Protein AF-A0A4R9BRG7-F1 (afdb_monomer_lite)

Sequence (336 aa):
MMKTFRHLTGDNAHQQKAAVGVLAPRSHLRRPAGALVVSAVLLLSGCAGAAPAAEAPSSAAPSPATPVPTAVGACPESDGQGPWGDVIAKEQVTDGAGSYCRTTLDTASAGARFDPAVVDLDSLATYGFTIEEAEAAQRAALVYVTEAGLDSALLDDSATADATWFESASPWFTPAAHTALAPQVASFGLRDAGVIVSQSLPSPLTRDGGPRAINTVVGVDKIFGTLSVDQQTPLLLVRTTVTVDYAATDAAIVEAAIRDERGTTSLSEDSLRASTPTLFDGSDDEGLVLAGGFNVGFASGDLTAIEYISAAWTLATGDGALQIDAIEPELDPSLR

Radius of gyration: 24.88 Å; chains: 1; bounding box: 69×64×78 Å

Organism: NCBI:txid1259202

Foldseek 3Di:
DDDDDDDPPDDDDDDDDDDPDDDDDDDDDDDDDDDDDDDDDDDDDDDDDDDDDDDDPPPPPPDPPQWDKDWDAFQDDDPLLDAQAQWHFDTWIAGPQAIETQIFGNCVHPANDDDCVQEPVVQCVVLVHDVVLLNLLSNLFRRCCRRVAVQNPLLQPLPDQQLNSLVVCVVQADPQLSVVLNVVCVPPNCQVSQNYDRNLAQHPFDHPSYGQFSHKHKHWNHWGWDDALVRPFIKIKTKMWIKTWGQDFLVSNVVSLCPCPDVPDRDDPVNCCVQPVVSVPPDSPFTKIKTWIKIFIDGPPDSNHTNGIHTWIWMATNVRSDTSDTDHDDPDSNVD

Structure (mmCIF, N/CA/C/O backbone):
data_AF-A0A4R9BRG7-F1
#
_entry.id   AF-A0A4R9BRG7-F1
#
loop_
_atom_site.group_PDB
_atom_site.id
_atom_site.type_symbol
_atom_site.label_atom_id
_atom_site.label_alt_id
_atom_site.label_comp_id
_atom_site.label_asym_id
_atom_site.label_entity_id
_atom_site.label_seq_id
_atom_site.pdbx_PDB_ins_code
_atom_site.Cartn_x
_atom_site.Cartn_y
_atom_site.Cartn_z
_atom_site.occupancy
_atom_site.B_iso_or_equiv
_atom_site.auth_seq_id
_atom_site.auth_comp_id
_atom_site.auth_asym_id
_atom_site.auth_atom_id
_atom_site.pdbx_PDB_model_num
ATOM 1 N N . MET A 1 1 ? -1.176 -2.107 -38.023 1.00 33.03 1 MET A N 1
ATOM 2 C CA . MET A 1 1 ? -0.980 -3.529 -37.667 1.00 33.03 1 MET A CA 1
ATOM 3 C C . MET A 1 1 ? -1.372 -3.663 -36.207 1.00 33.03 1 MET A C 1
ATOM 5 O O . MET A 1 1 ? -0.657 -3.145 -35.366 1.00 33.03 1 MET A O 1
ATOM 9 N N . MET A 1 2 ? -2.555 -4.215 -35.931 1.00 23.97 2 MET A N 1
ATOM 10 C CA . MET A 1 2 ? -3.072 -4.421 -34.571 1.00 23.97 2 MET A CA 1
ATOM 11 C C . MET A 1 2 ? -2.315 -5.581 -33.913 1.00 23.97 2 MET A C 1
ATOM 13 O O . MET A 1 2 ? -2.255 -6.662 -34.498 1.00 23.97 2 MET A O 1
ATOM 17 N N . LYS A 1 3 ? -1.754 -5.364 -32.720 1.00 27.88 3 LYS A N 1
ATOM 18 C CA . LYS A 1 3 ? -1.323 -6.435 -31.816 1.00 27.88 3 LYS A CA 1
ATOM 19 C C . LYS A 1 3 ? -2.347 -6.517 -30.684 1.00 27.88 3 LYS A C 1
ATOM 21 O O . LYS A 1 3 ? -2.500 -5.588 -29.906 1.00 27.88 3 LYS A O 1
ATOM 26 N N . THR A 1 4 ? -3.092 -7.611 -30.666 1.00 26.78 4 THR A N 1
ATOM 27 C CA . THR A 1 4 ? -3.963 -8.044 -29.570 1.00 26.78 4 THR A CA 1
ATOM 28 C C . THR A 1 4 ? -3.115 -8.390 -28.349 1.00 26.78 4 THR A C 1
ATOM 30 O O . THR A 1 4 ? -2.300 -9.310 -28.434 1.00 26.78 4 THR A O 1
ATOM 33 N N . PHE A 1 5 ? -3.336 -7.700 -27.230 1.00 30.88 5 PHE A N 1
ATOM 34 C CA . PHE A 1 5 ? -2.877 -8.136 -25.911 1.00 30.88 5 PHE A CA 1
ATOM 35 C C . PHE A 1 5 ? -3.573 -9.456 -25.555 1.00 30.88 5 PHE A C 1
ATOM 37 O O . PHE A 1 5 ? -4.799 -9.573 -25.636 1.00 30.88 5 PHE A O 1
ATOM 44 N N . ARG A 1 6 ? -2.788 -10.485 -25.223 1.00 28.42 6 ARG A N 1
ATOM 45 C CA . ARG A 1 6 ? -3.306 -11.745 -24.682 1.00 28.42 6 ARG A CA 1
ATOM 46 C C . ARG A 1 6 ? -3.512 -11.567 -23.183 1.00 28.42 6 ARG A C 1
ATOM 48 O O . ARG A 1 6 ? -2.540 -11.463 -22.450 1.00 28.42 6 ARG A O 1
ATOM 55 N N . HIS A 1 7 ? -4.765 -11.613 -22.739 1.00 28.88 7 HIS A N 1
ATOM 56 C CA . HIS A 1 7 ? -5.080 -11.947 -21.354 1.00 28.88 7 HIS A CA 1
ATOM 57 C C . HIS A 1 7 ? -4.539 -13.348 -21.045 1.00 28.88 7 HIS A C 1
ATOM 59 O O . HIS A 1 7 ? -4.965 -14.330 -21.658 1.00 28.88 7 HIS A O 1
ATOM 65 N N . LEU A 1 8 ? -3.608 -13.433 -20.099 1.00 32.84 8 LEU A N 1
ATOM 66 C CA . LEU A 1 8 ? -3.226 -14.677 -19.445 1.00 32.84 8 LEU A CA 1
ATOM 67 C C . LEU A 1 8 ? -4.052 -14.805 -18.163 1.00 32.84 8 LEU A C 1
ATOM 69 O O . LEU A 1 8 ? -3.646 -14.378 -17.092 1.00 32.84 8 LEU A O 1
ATOM 73 N N . THR A 1 9 ? -5.241 -15.390 -18.278 1.00 31.05 9 THR A N 1
ATOM 74 C CA . THR A 1 9 ? -5.935 -15.989 -17.135 1.00 31.05 9 THR A CA 1
ATOM 75 C C . THR A 1 9 ? -5.311 -17.358 -16.874 1.00 31.05 9 THR A C 1
ATOM 77 O O . THR A 1 9 ? -5.609 -18.337 -17.557 1.00 31.05 9 THR A O 1
ATOM 80 N N . GLY A 1 10 ? -4.379 -17.412 -15.924 1.00 27.67 10 GLY A N 1
ATOM 81 C CA . GLY A 1 10 ? -3.770 -18.647 -15.443 1.00 27.67 10 GLY A CA 1
ATOM 82 C C . GLY A 1 10 ? -4.453 -19.135 -14.171 1.00 27.67 10 GLY A C 1
ATOM 83 O O . GLY A 1 10 ? -4.100 -18.704 -13.078 1.00 27.67 10 GLY A O 1
ATOM 84 N N . ASP A 1 11 ? -5.409 -20.052 -14.321 1.00 30.75 11 ASP A N 1
ATOM 85 C CA . ASP A 1 11 ? -5.913 -20.900 -13.240 1.00 30.75 11 ASP A CA 1
ATOM 86 C C . ASP A 1 11 ? -4.745 -21.644 -12.569 1.00 30.75 11 ASP A C 1
ATOM 88 O O . ASP A 1 11 ? -4.192 -22.580 -13.141 1.00 30.75 11 ASP A O 1
ATOM 92 N N . ASN A 1 12 ? -4.398 -21.274 -11.336 1.00 30.69 12 ASN A N 1
ATOM 93 C CA . ASN A 1 12 ? -3.579 -22.101 -10.445 1.00 30.69 12 ASN A CA 1
ATOM 94 C C . ASN A 1 12 ? -4.267 -22.247 -9.084 1.00 30.69 12 ASN A C 1
ATOM 96 O O . ASN A 1 12 ? -3.757 -21.880 -8.028 1.00 30.69 12 ASN A O 1
ATOM 100 N N . ALA A 1 13 ? -5.462 -22.836 -9.121 1.00 29.45 13 ALA A N 1
ATOM 101 C CA . ALA A 1 13 ? -6.046 -23.487 -7.962 1.00 29.45 13 ALA A CA 1
ATOM 102 C C . ALA A 1 13 ? -5.423 -24.888 -7.794 1.00 29.45 13 ALA A C 1
ATOM 104 O O . ALA A 1 13 ? -5.465 -25.708 -8.708 1.00 29.45 13 ALA A O 1
ATOM 105 N N . HIS A 1 14 ? -4.937 -25.161 -6.579 1.00 27.64 14 HIS A N 1
ATOM 106 C CA . HIS A 1 14 ? -4.444 -26.442 -6.048 1.00 27.64 14 HIS A CA 1
ATOM 107 C C . HIS A 1 14 ? -2.980 -26.821 -6.329 1.00 27.64 14 HIS A C 1
ATOM 109 O O . HIS A 1 14 ? -2.665 -27.414 -7.350 1.00 27.64 14 HIS A O 1
ATOM 115 N N . GLN A 1 15 ? -2.127 -26.689 -5.307 1.00 29.00 15 GLN A N 1
ATOM 116 C CA . GLN A 1 15 ? -1.565 -27.826 -4.550 1.00 29.00 15 GLN A CA 1
ATOM 117 C C . GLN A 1 15 ? -0.417 -27.356 -3.644 1.00 29.00 15 GLN A C 1
ATOM 119 O O . GLN A 1 15 ? 0.725 -27.361 -4.075 1.00 29.00 15 GLN A O 1
ATOM 124 N N . GLN A 1 16 ? -0.678 -27.095 -2.359 1.00 28.84 16 GLN A N 1
ATOM 125 C CA . GLN A 1 16 ? 0.271 -27.450 -1.293 1.00 28.84 16 GLN A CA 1
ATOM 126 C C . GLN A 1 16 ? -0.509 -27.893 -0.049 1.00 28.84 16 GLN A C 1
ATOM 128 O O . GLN A 1 16 ? -0.947 -27.105 0.782 1.00 28.84 16 GLN A O 1
ATOM 133 N N . LYS A 1 17 ? -0.734 -29.209 0.042 1.00 28.62 17 LYS A N 1
ATOM 134 C CA . LYS A 1 17 ? -1.151 -29.889 1.270 1.00 28.62 17 LYS A CA 1
ATOM 135 C C . LYS A 1 17 ? 0.097 -30.252 2.075 1.00 28.62 17 LYS A C 1
ATOM 137 O O . LYS A 1 17 ? 0.939 -30.989 1.583 1.00 28.62 17 LYS A O 1
ATOM 142 N N . ALA A 1 18 ? 0.102 -29.796 3.325 1.00 28.25 18 ALA A N 1
ATOM 143 C CA . ALA A 1 18 ? 0.579 -30.475 4.529 1.00 28.25 18 ALA A CA 1
ATOM 144 C C . ALA A 1 18 ? 1.953 -31.178 4.501 1.00 28.25 18 ALA A C 1
ATOM 146 O O . ALA A 1 18 ? 2.081 -32.320 4.067 1.00 28.25 18 ALA A O 1
ATOM 147 N N . ALA A 1 19 ? 2.909 -30.580 5.213 1.00 27.89 19 ALA A N 1
ATOM 148 C CA . ALA A 1 19 ? 3.887 -31.325 6.002 1.00 27.89 19 ALA A CA 1
ATOM 149 C C . ALA A 1 19 ? 4.059 -30.642 7.370 1.00 27.89 19 ALA A C 1
ATOM 151 O O . ALA A 1 19 ? 4.909 -29.781 7.566 1.00 27.89 19 ALA A O 1
ATOM 152 N N . VAL A 1 20 ? 3.202 -31.023 8.323 1.00 28.42 20 VAL A N 1
ATOM 153 C CA . VAL A 1 20 ? 3.344 -30.685 9.745 1.00 28.42 20 VAL A CA 1
ATOM 154 C C . VAL A 1 20 ? 4.448 -31.572 10.322 1.00 28.42 20 VAL A C 1
ATOM 156 O O . VAL A 1 20 ? 4.228 -32.743 10.633 1.00 28.42 20 VAL A O 1
ATOM 159 N N . GLY A 1 21 ? 5.656 -31.022 10.422 1.00 28.50 21 GLY A N 1
ATOM 160 C CA . GLY A 1 21 ? 6.772 -31.625 11.142 1.00 28.50 21 GLY A CA 1
ATOM 161 C C . GLY A 1 21 ? 6.675 -31.317 12.632 1.00 28.50 21 GLY A C 1
ATOM 162 O O . GLY A 1 21 ? 7.039 -30.235 13.076 1.00 28.50 21 GLY A O 1
ATOM 163 N N . VAL A 1 22 ? 6.181 -32.282 13.406 1.00 30.11 22 VAL A N 1
ATOM 164 C CA . VAL A 1 22 ? 6.191 -32.268 14.874 1.00 30.11 22 VAL A CA 1
ATOM 165 C C . VAL A 1 22 ? 7.639 -32.332 15.372 1.00 30.11 22 VAL A C 1
ATOM 167 O O . VAL A 1 22 ? 8.312 -33.345 15.184 1.00 30.11 22 VAL A O 1
ATOM 170 N N . LEU A 1 23 ? 8.107 -31.288 16.058 1.00 29.27 23 LEU A N 1
ATOM 171 C CA . LEU A 1 23 ? 9.343 -31.315 16.843 1.00 29.27 23 LEU A CA 1
ATOM 172 C C . LEU A 1 23 ? 9.021 -31.027 18.314 1.00 29.27 23 LEU A C 1
ATOM 174 O O . LEU A 1 23 ? 8.500 -29.979 18.682 1.00 29.27 23 LEU A O 1
ATOM 178 N N . ALA A 1 24 ? 9.287 -32.043 19.133 1.00 31.05 24 ALA A N 1
ATOM 179 C CA . ALA A 1 24 ? 9.029 -32.113 20.565 1.00 31.05 24 ALA A CA 1
ATOM 180 C C . ALA A 1 24 ? 9.940 -31.169 21.389 1.00 31.05 24 ALA A C 1
ATOM 182 O O . ALA A 1 24 ? 11.015 -30.779 20.923 1.00 31.05 24 ALA A O 1
ATOM 183 N N . PRO A 1 25 ? 9.557 -30.833 22.638 1.00 30.94 25 PRO A N 1
ATOM 184 C CA . PRO A 1 25 ? 10.201 -29.790 23.425 1.00 30.94 25 PRO A CA 1
ATOM 185 C C . PRO A 1 25 ? 11.468 -30.311 24.112 1.00 30.94 25 PRO A C 1
ATOM 187 O O . PRO A 1 25 ? 11.491 -31.416 24.659 1.00 30.94 25 PRO A O 1
ATOM 190 N N . ARG A 1 26 ? 12.521 -29.490 24.161 1.00 31.78 26 ARG A N 1
ATOM 191 C CA . ARG A 1 26 ? 13.654 -29.703 25.071 1.00 31.78 26 ARG A CA 1
ATOM 192 C C . ARG A 1 26 ? 13.663 -28.632 26.146 1.00 31.78 26 ARG A C 1
ATOM 194 O O . ARG A 1 26 ? 14.082 -27.502 25.936 1.00 31.78 26 ARG A O 1
ATOM 201 N N . SER A 1 27 ? 13.197 -29.034 27.318 1.00 31.03 27 SER A N 1
ATOM 202 C CA . SER A 1 27 ? 13.287 -28.290 28.562 1.00 31.03 27 SER A CA 1
ATOM 203 C C . SER A 1 27 ? 14.596 -28.584 29.306 1.00 31.03 27 SER A C 1
ATOM 205 O O . SER A 1 27 ? 15.002 -29.739 29.414 1.00 31.03 27 SER A O 1
ATOM 207 N N . HIS A 1 28 ? 15.118 -27.525 29.931 1.00 30.00 28 HIS A N 1
ATOM 208 C CA . HIS A 1 28 ? 16.019 -27.472 31.090 1.00 30.00 28 HIS A CA 1
ATOM 209 C C . HIS A 1 28 ? 17.515 -27.761 30.896 1.00 30.00 28 HIS A C 1
ATOM 211 O O . HIS A 1 28 ? 17.924 -28.903 30.734 1.00 30.00 28 HIS A O 1
ATOM 217 N N . LEU A 1 29 ? 18.343 -26.749 31.193 1.00 33.78 29 LEU A N 1
ATOM 218 C CA . LEU A 1 29 ? 19.207 -26.794 32.381 1.00 33.78 29 LEU A CA 1
ATOM 219 C C . LEU A 1 29 ? 19.704 -25.400 32.802 1.00 33.78 29 LEU A C 1
ATOM 221 O O . LEU A 1 29 ? 19.766 -24.458 32.023 1.00 33.78 29 LEU A O 1
ATOM 225 N N . ARG A 1 30 ? 19.928 -25.293 34.111 1.00 31.75 30 ARG A N 1
ATOM 226 C CA . ARG A 1 30 ? 20.063 -24.098 34.951 1.00 31.75 30 ARG A CA 1
ATOM 227 C C . ARG A 1 30 ? 21.430 -23.390 34.817 1.00 31.75 30 ARG A C 1
ATOM 229 O O . ARG A 1 30 ? 22.437 -24.032 34.550 1.00 31.75 30 ARG A O 1
ATOM 236 N N . ARG A 1 31 ? 21.422 -22.082 35.141 1.00 34.81 31 ARG A N 1
ATOM 237 C CA . ARG A 1 31 ? 22.515 -21.207 35.672 1.00 34.81 31 ARG A CA 1
ATOM 238 C C . ARG A 1 31 ? 23.314 -21.884 36.828 1.00 34.81 31 ARG A C 1
ATOM 240 O O . ARG A 1 31 ? 22.809 -22.911 37.286 1.00 34.81 31 ARG A O 1
ATOM 247 N N . PRO A 1 32 ? 24.400 -21.327 37.449 1.00 51.91 32 PRO A N 1
ATOM 248 C CA . PRO A 1 32 ? 24.993 -19.960 37.400 1.00 51.91 32 PRO A CA 1
ATOM 249 C C . PRO A 1 32 ? 26.553 -19.870 37.482 1.00 51.91 32 PRO A C 1
ATOM 251 O O . PRO A 1 32 ? 27.217 -20.864 37.739 1.00 51.91 32 PRO A O 1
ATOM 254 N N . ALA A 1 33 ? 27.119 -18.657 37.349 1.00 35.72 33 ALA A N 1
ATOM 255 C CA . ALA A 1 33 ? 28.314 -18.096 38.040 1.00 35.72 33 ALA A CA 1
ATOM 256 C C . ALA A 1 33 ? 28.735 -16.812 37.282 1.00 35.72 33 ALA A C 1
ATOM 258 O O . ALA A 1 33 ? 28.697 -16.811 36.062 1.00 35.72 33 ALA A O 1
ATOM 259 N N . GLY A 1 34 ? 29.088 -15.658 37.851 1.00 31.12 34 GLY A N 1
ATOM 260 C CA . GLY A 1 34 ? 29.552 -15.333 39.193 1.00 31.12 34 GLY A CA 1
ATOM 261 C C . GLY A 1 34 ? 30.997 -14.810 39.133 1.00 31.12 34 GLY A C 1
ATOM 262 O O . GLY A 1 34 ? 31.881 -15.582 38.789 1.00 31.12 34 GLY A O 1
ATOM 263 N N . ALA A 1 35 ? 31.187 -13.552 39.564 1.00 34.38 35 ALA A N 1
ATOM 264 C CA . ALA A 1 35 ? 32.434 -12.833 39.908 1.00 34.38 35 ALA A CA 1
ATOM 265 C C . ALA A 1 35 ? 33.197 -12.113 38.759 1.00 34.38 35 ALA A C 1
ATOM 267 O O . ALA A 1 35 ? 33.489 -12.734 37.749 1.00 34.38 35 ALA A O 1
ATOM 268 N N . LEU A 1 36 ? 33.432 -10.784 38.752 1.00 36.09 36 LEU A N 1
ATOM 269 C CA . LEU A 1 36 ? 34.046 -9.789 39.679 1.00 36.09 36 LEU A CA 1
ATOM 270 C C . LEU A 1 36 ? 35.477 -9.414 39.214 1.00 36.09 36 LEU A C 1
ATOM 272 O O . LEU A 1 36 ? 36.236 -10.303 38.851 1.00 36.09 36 LEU A O 1
ATOM 276 N N . VAL A 1 37 ? 35.822 -8.116 39.358 1.00 31.92 37 VAL A N 1
ATOM 277 C CA . VAL A 1 37 ? 37.152 -7.540 39.727 1.00 31.92 37 VAL A CA 1
ATOM 278 C C . VAL A 1 37 ? 37.954 -6.758 38.655 1.00 31.92 37 VAL A C 1
ATOM 280 O O . VAL A 1 37 ? 38.701 -7.316 37.865 1.00 31.92 37 VAL A O 1
ATOM 283 N N . VAL A 1 38 ? 37.866 -5.424 38.808 1.00 35.16 38 VAL A N 1
ATOM 284 C CA . VAL A 1 38 ? 38.951 -4.441 39.080 1.00 35.16 38 VAL A CA 1
ATOM 285 C C . VAL A 1 38 ? 39.449 -3.467 37.999 1.00 35.16 38 VAL A C 1
ATOM 287 O O . VAL A 1 38 ? 39.925 -3.810 36.925 1.00 35.16 38 VAL A O 1
ATOM 290 N N . SER A 1 39 ? 39.376 -2.207 38.437 1.00 38.19 39 SER A N 1
ATOM 291 C CA . SER A 1 39 ? 39.904 -0.928 37.971 1.00 38.19 39 SER A CA 1
ATOM 292 C C . SER A 1 39 ? 41.433 -0.830 37.843 1.00 38.19 39 SER A C 1
ATOM 294 O O . SER A 1 39 ? 42.148 -1.392 38.665 1.00 38.19 39 SER A O 1
ATOM 296 N N . ALA A 1 40 ? 41.916 0.056 36.960 1.00 34.81 40 ALA A N 1
ATOM 297 C CA . ALA A 1 40 ? 43.063 0.960 37.192 1.00 34.81 40 ALA A CA 1
ATOM 298 C C . ALA A 1 40 ? 43.107 2.029 36.069 1.00 34.81 40 ALA A C 1
ATOM 300 O O . ALA A 1 40 ? 43.175 1.676 34.901 1.00 34.81 40 ALA A O 1
ATOM 301 N N . VAL A 1 41 ? 42.778 3.299 36.345 1.00 37.59 41 VAL A N 1
ATOM 302 C CA . VAL A 1 41 ? 43.671 4.426 36.727 1.00 37.59 41 VAL A CA 1
ATOM 303 C C . VAL A 1 41 ? 44.348 5.141 35.536 1.00 37.59 41 VAL A C 1
ATOM 305 O O . VAL A 1 41 ? 45.319 4.667 34.962 1.00 37.59 41 VAL A O 1
ATOM 308 N N . LEU A 1 42 ? 43.782 6.322 35.239 1.00 39.31 42 LEU A N 1
ATOM 309 C CA . LEU A 1 42 ? 44.373 7.634 34.906 1.00 39.31 42 LEU A CA 1
ATOM 310 C C . LEU A 1 42 ? 45.871 7.746 34.572 1.00 39.31 42 LEU A C 1
ATOM 312 O O . LEU A 1 42 ? 46.709 7.476 35.426 1.00 39.31 42 LEU A O 1
ATOM 316 N N . LEU A 1 43 ? 46.161 8.451 33.468 1.00 38.09 43 LEU A N 1
ATOM 317 C CA . LEU A 1 43 ? 47.207 9.482 33.421 1.00 38.09 43 LEU A CA 1
ATOM 318 C C . LEU A 1 43 ? 46.739 10.712 32.617 1.00 38.09 43 LEU A C 1
ATOM 320 O O . LEU A 1 43 ? 46.323 10.612 31.467 1.00 38.09 43 LEU A O 1
ATOM 324 N N . LEU A 1 44 ? 46.811 11.868 33.283 1.00 39.78 44 LEU A N 1
ATOM 325 C CA . LEU A 1 44 ? 46.599 13.226 32.779 1.00 39.78 44 LEU A CA 1
ATOM 326 C C . LEU A 1 44 ? 47.819 13.747 32.001 1.00 39.78 44 LEU A C 1
ATOM 328 O O . LEU A 1 44 ? 48.950 13.517 32.418 1.00 39.78 44 LEU A O 1
ATOM 332 N N . SER A 1 45 ? 47.577 14.545 30.956 1.00 38.50 45 SER A N 1
ATOM 333 C CA . SER A 1 45 ? 48.309 15.771 30.545 1.00 38.50 45 SER A CA 1
ATOM 334 C C . SER A 1 45 ? 47.844 16.146 29.124 1.00 38.50 45 SER A C 1
ATOM 336 O O . SER A 1 45 ? 47.637 15.262 28.309 1.00 38.50 45 SER A O 1
ATOM 338 N N . GLY A 1 46 ? 47.597 17.387 28.715 1.00 30.42 46 GLY A N 1
ATOM 339 C CA . GLY A 1 46 ? 47.716 18.700 29.330 1.00 30.42 46 GLY A CA 1
ATOM 340 C C . GLY A 1 46 ? 47.033 19.745 28.426 1.00 30.42 46 GLY A C 1
ATOM 341 O O . GLY A 1 46 ? 46.685 19.472 27.279 1.00 30.42 46 GLY A O 1
ATOM 342 N N . CYS A 1 47 ? 46.802 20.928 28.989 1.00 35.59 47 CYS A N 1
ATOM 343 C CA . CYS A 1 47 ? 46.070 22.056 28.419 1.00 35.59 47 CYS A CA 1
ATOM 344 C C . CYS A 1 47 ? 46.683 22.660 27.143 1.00 35.59 47 CYS A C 1
ATOM 346 O O . CYS A 1 47 ? 47.881 22.928 27.107 1.00 35.59 47 CYS A O 1
ATOM 348 N N . ALA A 1 48 ? 45.824 23.078 26.210 1.00 36.66 48 ALA A N 1
ATOM 349 C CA . ALA A 1 48 ? 45.957 24.354 25.504 1.00 36.66 48 ALA A CA 1
ATOM 350 C C . ALA A 1 48 ? 44.574 24.782 24.990 1.00 36.66 48 ALA A C 1
ATOM 352 O O . ALA A 1 48 ? 44.012 24.162 24.092 1.00 36.66 48 ALA A O 1
ATOM 353 N N . GLY A 1 49 ? 44.005 25.824 25.600 1.00 38.56 49 GLY A N 1
ATOM 354 C CA . GLY A 1 49 ? 42.793 26.465 25.106 1.00 38.56 49 GLY A CA 1
ATOM 355 C C . GLY A 1 49 ? 43.095 27.227 23.819 1.00 38.56 49 GLY A C 1
ATOM 356 O O . GLY A 1 49 ? 43.878 28.175 23.835 1.00 38.56 49 GLY A O 1
ATOM 357 N N . ALA A 1 50 ? 42.458 26.817 22.727 1.00 33.66 50 ALA A N 1
ATOM 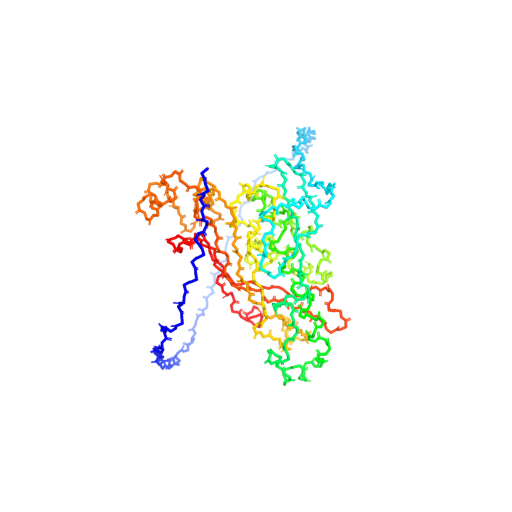358 C CA . ALA A 1 50 ? 42.310 27.610 21.519 1.00 33.66 50 ALA A CA 1
ATOM 359 C C . ALA A 1 50 ? 40.828 27.979 21.391 1.00 33.66 50 ALA A C 1
ATOM 361 O O . ALA A 1 50 ? 39.952 27.121 21.493 1.00 33.66 50 ALA A O 1
ATOM 362 N N . ALA A 1 51 ? 40.563 29.276 21.249 1.00 34.34 51 ALA A N 1
ATOM 363 C CA . ALA A 1 51 ? 39.238 29.831 21.012 1.00 34.34 51 ALA A CA 1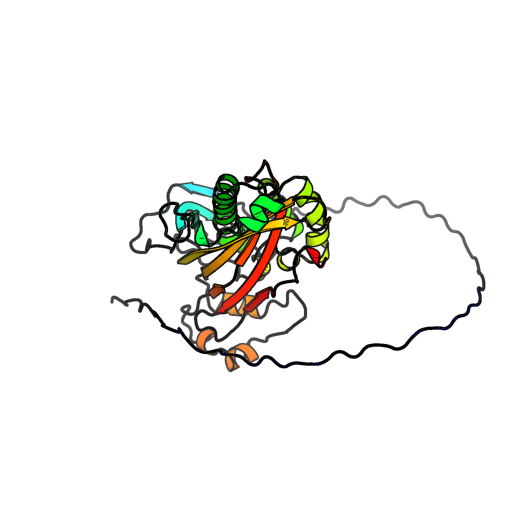
ATOM 364 C C . ALA A 1 51 ? 38.573 29.172 19.787 1.00 34.34 51 ALA A C 1
ATOM 366 O O . ALA A 1 51 ? 39.288 28.828 18.841 1.00 34.34 51 ALA A O 1
ATOM 367 N N . PRO A 1 52 ? 37.236 29.020 19.754 1.00 38.50 52 PRO A N 1
ATOM 368 C CA . PRO A 1 52 ? 36.568 28.559 18.549 1.00 38.50 52 PRO A CA 1
ATOM 369 C C . PRO A 1 52 ? 36.800 29.592 17.443 1.00 38.50 52 PRO A C 1
ATOM 371 O O . PRO A 1 52 ? 36.421 30.759 17.565 1.00 38.50 52 PRO A O 1
ATOM 374 N N . ALA A 1 53 ? 37.476 29.164 16.378 1.00 38.12 53 ALA A N 1
ATOM 375 C CA . ALA A 1 53 ? 37.480 29.887 15.122 1.00 38.12 53 ALA A CA 1
ATOM 376 C C . ALA A 1 53 ? 36.032 29.946 14.629 1.00 38.12 53 ALA A C 1
ATOM 378 O O . ALA A 1 53 ? 35.355 28.921 14.573 1.00 38.12 53 ALA A O 1
ATOM 379 N N . ALA A 1 54 ? 35.558 31.153 14.327 1.00 38.72 54 ALA A N 1
ATOM 380 C CA . ALA A 1 54 ? 34.268 31.367 13.699 1.00 38.72 54 ALA A CA 1
ATOM 381 C C . ALA A 1 54 ? 34.178 30.505 12.431 1.00 38.72 54 ALA A C 1
ATOM 383 O O . ALA A 1 54 ? 34.990 30.664 11.516 1.00 38.72 54 ALA A O 1
ATOM 384 N N . GLU A 1 55 ? 33.212 29.587 12.395 1.00 36.12 55 GLU A N 1
ATOM 385 C CA . GLU A 1 55 ? 32.837 28.883 11.175 1.00 36.12 55 GLU A CA 1
ATOM 386 C C . GLU A 1 55 ? 32.433 29.925 10.132 1.00 36.12 55 GLU A C 1
ATOM 388 O O . GLU A 1 55 ? 31.510 30.721 10.324 1.00 36.12 55 GLU A O 1
ATOM 393 N N . ALA A 1 56 ? 33.177 29.948 9.029 1.00 36.69 56 ALA A N 1
ATOM 394 C CA . ALA A 1 56 ? 32.756 30.644 7.830 1.00 36.69 56 ALA A CA 1
ATOM 395 C C . ALA A 1 56 ? 31.422 30.033 7.364 1.00 36.69 56 ALA A C 1
ATOM 397 O O . ALA A 1 56 ? 31.278 28.809 7.413 1.00 36.69 56 ALA A O 1
ATOM 398 N N . PRO A 1 57 ? 30.449 30.837 6.900 1.00 35.47 57 PRO A N 1
ATOM 399 C CA . PRO A 1 57 ? 29.208 30.298 6.371 1.00 35.47 57 PRO A CA 1
ATOM 400 C C . PRO A 1 57 ? 29.535 29.424 5.159 1.00 35.47 57 PRO A C 1
ATOM 402 O O . PRO A 1 57 ? 29.977 29.916 4.120 1.00 35.47 57 PRO A O 1
ATOM 405 N N . SER A 1 58 ? 29.341 28.115 5.313 1.00 37.25 58 SER A N 1
ATOM 406 C CA . SER A 1 58 ? 29.328 27.179 4.199 1.00 37.25 58 SER A CA 1
ATOM 407 C C . SER A 1 58 ? 28.198 27.602 3.267 1.00 37.25 58 SER A C 1
ATOM 409 O O . SER A 1 58 ? 27.021 27.512 3.622 1.00 37.25 58 SER A O 1
ATOM 411 N N . SER A 1 59 ? 28.545 28.110 2.083 1.00 36.12 59 SER A N 1
ATOM 412 C CA . SER A 1 59 ? 27.586 28.263 0.998 1.00 36.12 59 SER A CA 1
ATOM 413 C C . SER A 1 59 ? 27.285 26.869 0.446 1.00 36.12 59 SER A C 1
ATOM 415 O O . SER A 1 59 ? 27.835 26.457 -0.577 1.00 36.12 59 SER A O 1
ATOM 417 N N . ALA A 1 60 ? 26.433 26.119 1.142 1.00 36.47 60 ALA A N 1
ATOM 418 C CA . ALA A 1 60 ? 25.717 25.030 0.508 1.00 36.47 60 ALA A CA 1
ATOM 419 C C . ALA A 1 60 ? 24.856 25.670 -0.587 1.00 36.47 60 ALA A C 1
ATOM 421 O O . ALA A 1 60 ? 23.944 26.449 -0.303 1.00 36.47 60 ALA A O 1
ATOM 422 N N . ALA A 1 61 ? 25.212 25.419 -1.846 1.00 37.00 61 ALA A N 1
ATOM 423 C CA . ALA A 1 61 ? 24.323 25.708 -2.957 1.00 37.00 61 ALA A CA 1
ATOM 424 C C . ALA A 1 61 ? 22.979 25.013 -2.669 1.00 37.00 61 ALA A C 1
ATOM 426 O O . ALA A 1 61 ? 22.998 23.870 -2.202 1.00 37.00 61 ALA A O 1
ATOM 427 N N . PRO A 1 62 ? 21.829 25.676 -2.885 1.00 33.44 62 PRO A N 1
ATOM 428 C CA . PRO A 1 62 ? 20.544 25.023 -2.709 1.00 33.44 62 PRO A CA 1
ATOM 429 C C . PRO A 1 62 ? 20.518 23.787 -3.607 1.00 33.44 62 PRO A C 1
ATOM 431 O O . PRO A 1 62 ? 20.738 23.895 -4.816 1.00 33.44 62 PRO A O 1
ATOM 434 N N . SER A 1 63 ? 20.292 22.620 -2.999 1.00 35.31 63 SER A N 1
ATOM 435 C CA . SER A 1 63 ? 19.949 21.414 -3.747 1.00 35.31 63 SER A CA 1
ATOM 436 C C . SER A 1 63 ? 18.801 21.775 -4.695 1.00 35.31 63 SER A C 1
ATOM 438 O O . SER A 1 63 ? 17.886 22.486 -4.257 1.00 35.31 63 SER A O 1
ATOM 440 N N . PRO A 1 64 ? 18.835 21.373 -5.977 1.00 35.16 64 PRO A N 1
ATOM 441 C CA . PRO A 1 64 ? 17.700 21.589 -6.860 1.00 35.16 64 PRO A CA 1
ATOM 442 C C . PRO A 1 64 ? 16.468 20.984 -6.187 1.00 35.16 64 PRO A C 1
ATOM 444 O O . PRO A 1 64 ? 16.463 19.806 -5.841 1.00 35.16 64 PRO A O 1
ATOM 447 N N . ALA A 1 65 ? 15.460 21.818 -5.927 1.00 38.31 65 ALA A N 1
ATOM 448 C CA . ALA A 1 65 ? 14.191 21.341 -5.410 1.00 38.31 65 ALA A CA 1
ATOM 449 C C . ALA A 1 65 ? 13.633 20.341 -6.427 1.00 38.31 65 ALA A C 1
ATOM 451 O O . ALA A 1 65 ? 13.459 20.698 -7.596 1.00 38.31 65 ALA A O 1
ATOM 452 N N . THR A 1 66 ? 13.389 19.105 -5.994 1.00 45.19 66 THR A N 1
ATOM 453 C CA . THR A 1 66 ? 12.649 18.125 -6.787 1.00 45.19 66 THR A CA 1
ATOM 454 C C . THR A 1 66 ? 11.343 18.791 -7.233 1.00 45.19 66 THR A C 1
ATOM 456 O O . THR A 1 66 ? 10.641 19.360 -6.387 1.00 45.19 66 THR A O 1
ATOM 459 N N . PRO A 1 67 ? 11.034 18.834 -8.542 1.00 47.16 67 PRO A N 1
ATOM 460 C CA . PRO A 1 67 ? 9.810 19.461 -9.014 1.00 47.16 67 PRO A CA 1
ATOM 461 C C . PRO A 1 67 ? 8.615 18.761 -8.368 1.00 47.16 67 PRO A C 1
ATOM 463 O O . PRO A 1 67 ? 8.441 17.553 -8.509 1.00 47.16 67 PRO A O 1
ATOM 466 N N . VAL A 1 68 ? 7.804 19.528 -7.640 1.00 58.62 68 VAL A N 1
ATOM 467 C CA . VAL A 1 68 ? 6.578 19.014 -7.029 1.00 58.62 68 VAL A CA 1
ATOM 468 C C . VAL A 1 68 ? 5.578 18.724 -8.155 1.00 58.62 68 VAL A C 1
ATOM 470 O O . VAL A 1 68 ? 5.351 19.606 -8.993 1.00 58.62 68 VAL A O 1
ATOM 473 N N . PRO A 1 69 ? 4.981 17.520 -8.200 1.00 65.81 69 PRO A N 1
ATOM 474 C CA . PRO A 1 69 ? 3.989 17.186 -9.208 1.00 65.81 69 PRO A CA 1
ATOM 475 C C . PRO A 1 69 ? 2.832 18.190 -9.184 1.00 65.81 69 PRO A C 1
ATOM 477 O O . PRO A 1 69 ? 2.355 18.577 -8.117 1.00 65.81 69 PRO A O 1
ATOM 480 N N . THR A 1 70 ? 2.372 18.623 -10.358 1.00 73.50 70 THR A N 1
ATOM 481 C CA . THR A 1 70 ? 1.240 19.555 -10.477 1.00 73.50 70 THR A CA 1
ATOM 482 C C . THR A 1 70 ? 0.036 18.828 -11.066 1.00 73.50 70 THR A C 1
ATOM 484 O O . THR A 1 70 ? 0.164 18.186 -12.107 1.00 73.50 70 THR A O 1
ATOM 487 N N . ALA A 1 71 ? -1.129 18.931 -10.420 1.00 73.56 71 ALA A N 1
ATOM 488 C CA . ALA A 1 71 ? -2.393 18.421 -10.953 1.00 73.56 71 ALA A CA 1
ATOM 489 C C . ALA A 1 71 ? -2.908 19.340 -12.076 1.00 73.56 71 ALA A C 1
ATOM 491 O O . ALA A 1 71 ? -2.995 20.556 -11.887 1.00 73.56 71 ALA A O 1
ATOM 492 N N . VAL A 1 72 ? -3.230 18.778 -13.247 1.00 69.75 72 VAL A N 1
ATOM 493 C CA . VAL A 1 72 ? -3.522 19.554 -14.475 1.00 69.75 72 VAL A CA 1
ATOM 494 C C . VAL A 1 72 ? -4.963 19.373 -14.985 1.00 69.75 72 VAL A C 1
ATOM 496 O O . VAL A 1 72 ? -5.411 20.135 -15.840 1.00 69.75 72 VAL A O 1
ATOM 499 N N . GLY A 1 73 ? -5.749 18.449 -14.424 1.00 71.06 73 GLY A N 1
ATOM 500 C CA . GLY A 1 73 ? -7.166 18.284 -14.771 1.00 71.06 73 GLY A CA 1
ATOM 501 C C . GLY A 1 73 ? -7.623 16.828 -14.797 1.00 71.06 73 GLY A C 1
ATOM 502 O O . GLY A 1 73 ? -6.993 15.961 -14.197 1.00 71.06 73 GLY A O 1
ATOM 503 N N . ALA A 1 74 ? -8.740 16.566 -15.480 1.00 76.12 74 ALA A N 1
ATOM 504 C CA . ALA A 1 74 ? -9.268 15.215 -15.650 1.00 76.12 74 ALA A CA 1
ATOM 505 C C . ALA A 1 74 ? -8.332 14.355 -16.511 1.00 76.12 74 ALA A C 1
ATOM 507 O O . ALA A 1 74 ? -7.703 14.846 -17.450 1.00 76.12 74 ALA A O 1
ATOM 508 N N . CYS A 1 75 ? -8.272 13.065 -16.197 1.00 80.00 75 CYS A N 1
ATOM 509 C CA . CYS A 1 75 ? -7.494 12.101 -16.958 1.00 80.00 75 CYS A CA 1
ATOM 510 C C . CYS A 1 75 ? -7.991 11.985 -18.403 1.00 80.00 75 CYS A C 1
ATOM 512 O O . CYS A 1 75 ? -9.201 11.873 -18.610 1.00 80.00 75 CYS A O 1
ATOM 514 N N . PRO A 1 76 ? -7.091 12.013 -19.402 1.00 68.06 76 PRO A N 1
ATOM 515 C CA . PRO A 1 76 ? -7.490 11.964 -20.800 1.00 68.06 76 PRO A CA 1
ATOM 516 C C . PRO A 1 76 ? -8.190 10.640 -21.090 1.00 68.06 76 PRO A C 1
ATOM 518 O O . PRO A 1 76 ? -7.567 9.587 -20.961 1.00 68.06 76 PRO A O 1
ATOM 521 N N . GLU A 1 77 ? -9.466 10.702 -21.482 1.00 59.25 77 GLU A N 1
ATOM 522 C CA . GLU A 1 77 ? -10.203 9.551 -22.009 1.00 59.25 77 GLU A CA 1
ATOM 523 C C . GLU A 1 77 ? -9.381 8.934 -23.148 1.00 59.25 77 GLU A C 1
ATOM 525 O O . GLU A 1 77 ? -9.052 9.598 -24.134 1.00 59.25 77 GLU A O 1
ATOM 530 N N . SER A 1 78 ? -8.984 7.677 -22.988 1.00 51.97 78 SER A N 1
ATOM 531 C CA . SER A 1 78 ? -8.197 6.940 -23.970 1.00 51.97 78 SER A CA 1
ATOM 532 C C . SER A 1 78 ? -8.758 5.532 -24.095 1.00 51.97 78 SER A C 1
ATOM 534 O O . SER A 1 78 ? -9.287 4.976 -23.135 1.00 51.97 78 SER A O 1
ATOM 536 N N . ASP A 1 79 ? -8.606 4.924 -25.270 1.00 42.06 79 ASP A N 1
ATOM 537 C CA . ASP A 1 79 ? -9.011 3.533 -25.518 1.00 42.06 79 ASP A CA 1
ATOM 538 C C . ASP A 1 79 ? -8.208 2.511 -24.668 1.00 42.06 79 ASP A C 1
ATOM 540 O O . ASP A 1 79 ? -8.487 1.314 -24.713 1.00 42.06 79 ASP A O 1
ATOM 544 N N . GLY A 1 80 ? -7.210 2.981 -23.900 1.00 46.50 80 GLY A N 1
ATOM 545 C CA . GLY A 1 80 ? -6.439 2.243 -22.894 1.00 46.50 80 GLY A CA 1
ATOM 546 C C . GLY A 1 80 ? -6.867 2.516 -21.445 1.00 46.50 80 GLY A C 1
ATOM 547 O O . GLY A 1 80 ? -6.268 1.965 -20.524 1.00 46.50 80 GLY A O 1
ATOM 548 N N . GLN A 1 81 ? -7.915 3.318 -21.221 1.00 53.44 81 GLN A N 1
ATOM 549 C CA . GLN A 1 81 ? -8.637 3.365 -19.948 1.00 53.44 81 GLN A CA 1
ATOM 550 C C . GLN A 1 81 ? -9.489 2.092 -19.813 1.00 53.44 81 GLN A C 1
ATOM 552 O O . GLN A 1 81 ? -10.715 2.104 -19.900 1.00 53.44 81 GLN A O 1
ATOM 557 N N . GLY A 1 82 ? -8.816 0.946 -19.718 1.00 55.81 82 GLY A N 1
ATOM 558 C CA . GLY A 1 82 ? -9.450 -0.306 -19.334 1.00 55.81 82 GLY A CA 1
ATOM 559 C C . GLY A 1 82 ? -9.875 -0.252 -17.866 1.00 55.81 82 GLY A C 1
ATOM 560 O O . GLY A 1 82 ? -9.503 0.677 -17.148 1.00 55.81 82 GLY A O 1
ATOM 561 N N . PRO A 1 83 ? -10.644 -1.235 -17.380 1.00 65.25 83 PRO A N 1
ATOM 562 C CA . PRO A 1 83 ? -10.824 -1.363 -15.943 1.00 65.25 83 PRO A CA 1
ATOM 563 C C . PRO A 1 83 ? -9.444 -1.585 -15.305 1.00 65.25 83 PRO A C 1
ATOM 565 O O . PRO A 1 83 ? -8.828 -2.624 -15.528 1.00 65.25 83 PRO A O 1
ATOM 568 N N . TRP A 1 84 ? -8.961 -0.623 -14.519 1.00 83.88 84 TRP A N 1
ATOM 569 C CA . TRP A 1 84 ? -7.696 -0.699 -13.772 1.00 83.88 84 TRP A CA 1
ATOM 570 C C . TRP A 1 84 ? -7.839 -1.552 -12.501 1.00 83.88 84 TRP A C 1
ATOM 572 O O . TRP A 1 84 ? -7.259 -1.254 -11.460 1.00 83.88 84 TRP A O 1
ATOM 582 N N . GLY A 1 85 ? -8.659 -2.602 -12.572 1.00 88.69 85 GLY A N 1
ATOM 583 C CA . GLY A 1 85 ? -9.101 -3.388 -11.426 1.00 88.69 85 GLY A CA 1
ATOM 584 C C . GLY A 1 85 ? -10.142 -2.649 -10.578 1.00 88.69 85 GLY A C 1
ATOM 585 O O . GLY A 1 85 ? -11.171 -2.208 -11.089 1.00 88.69 85 GLY A O 1
ATOM 586 N N . ASP A 1 86 ? -9.875 -2.540 -9.280 1.00 92.44 86 ASP A N 1
ATOM 587 C CA . ASP A 1 86 ? -10.744 -1.952 -8.255 1.00 92.44 86 ASP A CA 1
ATOM 588 C C . ASP A 1 86 ? -10.544 -0.431 -8.080 1.00 92.44 86 ASP A C 1
ATOM 590 O O . ASP A 1 86 ? -11.067 0.165 -7.134 1.00 92.44 86 ASP A O 1
ATOM 594 N N . VAL A 1 87 ? -9.789 0.224 -8.968 1.00 91.88 87 VAL A N 1
ATOM 595 C CA . VAL A 1 87 ? -9.545 1.675 -8.932 1.00 91.88 87 VAL A CA 1
ATOM 596 C C . VAL A 1 87 ? -9.995 2.373 -10.214 1.00 91.88 87 VAL A C 1
ATOM 598 O O . VAL A 1 87 ? -10.085 1.778 -11.287 1.00 91.88 87 VAL A O 1
ATOM 601 N N . ILE A 1 88 ? -10.251 3.674 -10.099 1.00 89.88 88 ILE A N 1
ATOM 602 C CA . ILE A 1 88 ? -10.583 4.572 -11.207 1.00 89.88 88 ILE A CA 1
ATOM 603 C C . ILE A 1 88 ? -9.627 5.759 -11.239 1.00 89.88 88 ILE A C 1
ATOM 605 O O . ILE A 1 88 ? -9.139 6.217 -10.206 1.00 89.88 88 ILE A O 1
ATOM 609 N N . ALA A 1 89 ? -9.375 6.286 -12.434 1.00 88.94 89 ALA A N 1
ATOM 610 C CA . ALA A 1 89 ? -8.598 7.503 -12.607 1.00 88.94 89 ALA A CA 1
ATOM 611 C C . ALA A 1 89 ? -9.295 8.716 -11.959 1.00 88.94 89 ALA A C 1
ATOM 613 O O . ALA A 1 89 ? -10.505 8.906 -12.090 1.00 88.94 89 ALA A O 1
ATOM 614 N N . LYS A 1 90 ? -8.509 9.550 -11.274 1.00 87.56 90 LYS A N 1
ATOM 615 C CA . LYS A 1 90 ? -8.958 10.714 -10.499 1.00 87.56 90 LYS A CA 1
ATOM 616 C C . LYS A 1 90 ? -8.534 12.021 -11.162 1.00 87.56 90 LYS A C 1
ATOM 618 O O . LYS A 1 90 ? -9.376 12.808 -11.586 1.00 87.56 90 LYS A O 1
ATOM 623 N N . GLU A 1 91 ? -7.229 12.247 -11.265 1.00 89.81 91 GLU A N 1
ATOM 624 C CA . GLU A 1 91 ? -6.647 13.473 -11.816 1.00 89.81 91 GLU A CA 1
ATOM 625 C C . GLU A 1 91 ? -5.337 13.180 -12.544 1.00 89.81 91 GLU A C 1
ATOM 627 O O . GLU A 1 91 ? -4.584 12.286 -12.154 1.00 89.81 91 GLU A O 1
ATOM 632 N N . GLN A 1 92 ? -5.056 13.944 -13.599 1.00 89.56 92 GLN A N 1
ATOM 633 C CA . GLN A 1 92 ? -3.773 13.889 -14.281 1.00 89.56 92 GLN A CA 1
ATOM 634 C C . GLN A 1 92 ? -2.750 14.745 -13.540 1.00 89.56 92 GLN A C 1
ATOM 636 O O . GLN A 1 92 ? -3.005 15.906 -13.206 1.00 89.56 92 GLN A O 1
ATOM 641 N N . VAL A 1 93 ? -1.568 14.176 -13.353 1.00 89.56 93 VAL A N 1
ATOM 642 C CA . VAL A 1 93 ? -0.415 14.819 -12.745 1.00 89.56 93 VAL A CA 1
ATOM 643 C C . VAL A 1 93 ? 0.728 14.843 -13.751 1.00 89.56 93 VAL A C 1
ATOM 645 O O . VAL A 1 93 ? 1.006 13.838 -14.404 1.00 89.56 93 VAL A O 1
ATOM 648 N N . THR A 1 94 ? 1.400 15.989 -13.856 1.00 88.62 94 THR A N 1
ATOM 649 C CA . THR A 1 94 ? 2.604 16.156 -14.676 1.00 88.62 94 THR A CA 1
ATOM 650 C C . THR A 1 94 ? 3.787 16.537 -13.791 1.00 88.62 94 THR A C 1
ATOM 652 O O . THR A 1 94 ? 3.700 17.462 -12.978 1.00 88.62 94 THR A O 1
ATOM 655 N N . ASP A 1 95 ? 4.895 15.822 -13.962 1.00 85.56 95 ASP A N 1
ATOM 656 C CA . ASP A 1 95 ? 6.169 16.029 -13.278 1.00 85.56 95 ASP A CA 1
ATOM 657 C C . ASP A 1 95 ? 7.342 16.009 -14.283 1.00 85.56 95 ASP A C 1
ATOM 659 O O . ASP A 1 95 ? 7.148 16.039 -15.500 1.00 85.56 95 ASP A O 1
ATOM 663 N N . GLY A 1 96 ? 8.581 16.013 -13.779 1.00 82.81 96 GLY A N 1
ATOM 664 C CA . GLY A 1 96 ? 9.782 15.988 -14.621 1.00 82.81 96 GLY A CA 1
ATOM 665 C C . GLY A 1 96 ? 9.991 14.685 -15.404 1.00 82.81 96 GLY A C 1
ATOM 666 O O . GLY A 1 96 ? 10.745 14.695 -16.375 1.00 82.81 96 GLY A O 1
ATOM 667 N N . ALA A 1 97 ? 9.334 13.590 -15.010 1.00 83.00 97 ALA A N 1
ATOM 668 C CA . ALA A 1 97 ? 9.402 12.297 -15.686 1.00 83.00 97 ALA A CA 1
ATOM 669 C C . ALA A 1 97 ? 8.311 12.137 -16.758 1.00 83.00 97 ALA A C 1
ATOM 671 O O . ALA A 1 97 ? 8.471 11.346 -17.685 1.00 83.00 97 ALA A O 1
ATOM 672 N N . GLY A 1 98 ? 7.210 12.886 -16.664 1.00 87.56 98 GLY A N 1
ATOM 673 C CA . GLY A 1 98 ? 6.141 12.887 -17.657 1.00 87.56 98 GLY A CA 1
ATOM 674 C C . GLY A 1 98 ? 4.773 13.115 -17.031 1.00 87.56 98 GLY A C 1
ATOM 675 O O . GLY A 1 98 ? 4.647 13.811 -16.027 1.00 87.56 98 GLY A O 1
ATOM 676 N N . SER A 1 99 ? 3.726 12.562 -17.645 1.00 88.69 99 SER A N 1
ATOM 677 C CA . SER A 1 99 ? 2.360 12.641 -17.111 1.00 88.69 99 SER A CA 1
ATOM 678 C C . SER A 1 99 ? 1.819 11.260 -16.772 1.00 88.69 99 SER A C 1
ATOM 680 O O . SER A 1 99 ? 2.091 10.294 -17.481 1.00 88.69 99 SER A O 1
ATOM 682 N N . TYR A 1 100 ? 1.034 11.182 -15.705 1.00 88.38 100 TYR A N 1
ATOM 683 C CA . TYR A 1 100 ? 0.311 9.982 -15.293 1.00 88.38 100 TYR A CA 1
ATOM 684 C C . TYR A 1 100 ? -1.029 10.372 -14.666 1.00 88.38 100 TYR A C 1
ATOM 686 O O . TYR A 1 100 ? -1.274 11.540 -14.354 1.00 88.38 100 TYR A O 1
ATOM 694 N N . CYS A 1 101 ? -1.896 9.390 -14.475 1.00 89.31 101 CYS A N 1
ATOM 695 C CA . CYS A 1 101 ? -3.162 9.544 -13.783 1.00 89.31 101 CYS A CA 1
ATOM 696 C C . CYS A 1 101 ? -3.078 8.997 -12.371 1.00 89.31 101 CYS A C 1
ATOM 698 O O . CYS A 1 101 ? -2.783 7.823 -12.177 1.00 89.31 101 CYS A O 1
ATOM 700 N N . ARG A 1 102 ? -3.393 9.837 -11.388 1.00 90.44 102 ARG A N 1
ATOM 701 C CA . ARG A 1 102 ? -3.683 9.348 -10.045 1.00 90.44 102 ARG A CA 1
ATOM 702 C C . ARG A 1 102 ? -4.952 8.528 -10.054 1.00 90.44 102 ARG A C 1
ATOM 704 O O . ARG A 1 102 ? -5.871 8.805 -10.832 1.00 90.44 102 ARG A O 1
ATOM 711 N N . THR A 1 103 ? -5.024 7.574 -9.147 1.00 90.88 103 THR A N 1
ATOM 712 C CA . THR A 1 103 ? -6.171 6.692 -8.983 1.00 90.88 103 THR A CA 1
ATOM 713 C C . THR A 1 103 ? -6.839 6.885 -7.626 1.00 90.88 103 THR A C 1
ATOM 715 O O . THR A 1 103 ? -6.289 7.466 -6.693 1.00 90.88 103 THR A O 1
ATOM 718 N N . THR A 1 104 ? -8.095 6.466 -7.542 1.00 91.69 104 THR A N 1
ATOM 719 C CA . THR A 1 104 ? -8.873 6.377 -6.305 1.00 91.69 104 THR A CA 1
ATOM 720 C C . THR A 1 104 ? -9.664 5.080 -6.324 1.00 91.69 104 THR A C 1
ATOM 722 O O . THR A 1 104 ? -9.975 4.553 -7.395 1.00 91.69 104 THR A O 1
ATOM 725 N N . LEU A 1 105 ? -9.982 4.557 -5.145 1.00 91.88 105 LEU A N 1
ATOM 726 C CA . LEU A 1 105 ? -10.776 3.345 -5.000 1.00 91.88 105 LEU A CA 1
ATOM 727 C C . LEU A 1 105 ? -12.147 3.508 -5.675 1.00 91.88 105 LEU A C 1
ATOM 729 O O . LEU A 1 105 ? -12.917 4.411 -5.333 1.00 91.88 105 LEU A O 1
ATOM 733 N N . ASP A 1 106 ? -12.500 2.594 -6.581 1.00 91.94 106 ASP A N 1
ATOM 734 C CA . ASP A 1 106 ? -13.868 2.509 -7.076 1.00 91.94 106 ASP A CA 1
ATOM 735 C C . ASP A 1 106 ? -14.748 1.881 -5.997 1.00 91.94 106 ASP A C 1
ATOM 737 O O . ASP A 1 106 ? -14.732 0.674 -5.764 1.00 91.94 106 ASP A O 1
ATOM 741 N N . THR A 1 107 ? -15.564 2.707 -5.348 1.00 89.00 107 THR A N 1
ATOM 742 C CA . THR A 1 107 ? -16.496 2.253 -4.305 1.00 89.00 107 THR A CA 1
ATOM 743 C C . THR A 1 107 ? -17.545 1.245 -4.794 1.00 89.00 107 THR A C 1
ATOM 745 O O . THR A 1 107 ? -18.177 0.587 -3.968 1.00 89.00 107 THR A O 1
ATOM 748 N N . ALA A 1 108 ? -17.754 1.111 -6.109 1.00 87.94 108 ALA A N 1
ATOM 749 C CA . ALA A 1 108 ? -18.655 0.119 -6.691 1.00 87.94 108 ALA A CA 1
ATOM 750 C C . ALA A 1 108 ? -17.971 -1.227 -6.995 1.00 87.94 108 ALA A C 1
ATOM 752 O O . ALA A 1 108 ? -18.686 -2.223 -7.207 1.00 87.94 108 ALA A O 1
ATOM 753 N N . SER A 1 109 ? -16.634 -1.262 -6.989 1.00 90.38 109 SER A N 1
ATOM 754 C CA . SER A 1 109 ? -15.823 -2.452 -7.254 1.00 90.38 109 SER A CA 1
ATOM 755 C C . SER A 1 109 ? -16.103 -3.575 -6.259 1.00 90.38 109 SER A C 1
ATOM 757 O O . SER A 1 109 ? -16.688 -3.366 -5.193 1.00 90.38 109 SER A O 1
ATOM 759 N N . ALA A 1 110 ? -15.730 -4.803 -6.616 1.00 90.25 110 ALA A N 1
ATOM 760 C CA . ALA A 1 110 ? -15.915 -5.936 -5.717 1.00 90.25 110 ALA A CA 1
ATOM 761 C C . ALA A 1 110 ? -14.999 -5.817 -4.490 1.00 90.25 110 ALA A C 1
ATOM 763 O O . ALA A 1 110 ? -15.475 -6.034 -3.377 1.00 90.25 110 ALA A O 1
ATOM 764 N N . GLY A 1 111 ? -13.741 -5.404 -4.688 1.00 89.50 111 GLY A N 1
ATOM 765 C CA . GLY A 1 111 ? -12.755 -5.241 -3.619 1.00 89.50 111 GLY A CA 1
ATOM 766 C C . GLY A 1 111 ? -13.109 -4.171 -2.583 1.00 89.50 111 GLY A C 1
ATOM 767 O O . GLY A 1 111 ? -12.745 -4.291 -1.414 1.00 89.50 111 GLY A O 1
ATOM 768 N N . ALA A 1 112 ? -13.870 -3.143 -2.977 1.00 91.44 112 ALA A N 1
ATOM 769 C CA . ALA A 1 112 ? -14.291 -2.064 -2.081 1.00 91.44 112 ALA A CA 1
ATOM 770 C C . ALA A 1 112 ? -15.528 -2.391 -1.226 1.00 91.44 112 ALA A C 1
ATOM 772 O O . ALA A 1 112 ? -15.819 -1.668 -0.267 1.00 91.44 112 ALA A O 1
ATOM 773 N N . ARG A 1 113 ? -16.293 -3.438 -1.564 1.00 94.31 113 ARG A N 1
ATOM 774 C CA . ARG A 1 113 ? -17.545 -3.762 -0.865 1.00 94.31 113 ARG A CA 1
ATOM 775 C C . ARG A 1 113 ? -17.264 -4.363 0.504 1.00 94.31 113 ARG A C 1
ATOM 777 O O . ARG A 1 113 ? -16.422 -5.243 0.655 1.00 94.31 113 ARG A O 1
ATOM 784 N N . PHE A 1 114 ? -18.014 -3.906 1.500 1.00 96.50 114 PHE A N 1
ATOM 785 C CA . PHE A 1 114 ? -17.961 -4.478 2.838 1.00 96.50 114 PHE A CA 1
ATOM 786 C C . PHE A 1 114 ? -18.487 -5.915 2.831 1.00 96.50 114 PHE A C 1
ATOM 788 O O . PHE A 1 114 ? -19.617 -6.161 2.398 1.00 96.50 114 PHE A O 1
ATOM 795 N N . ASP A 1 115 ? -17.667 -6.844 3.320 1.00 95.62 115 ASP A N 1
ATOM 796 C CA . ASP A 1 115 ? -18.049 -8.236 3.527 1.00 95.62 115 ASP A CA 1
ATOM 797 C C . ASP A 1 115 ? -18.084 -8.539 5.034 1.00 95.62 115 ASP A C 1
ATOM 799 O O . ASP A 1 115 ? -17.037 -8.659 5.670 1.00 95.62 115 ASP A O 1
ATOM 803 N N . PRO A 1 116 ? -19.265 -8.702 5.650 1.00 94.94 116 PRO A N 1
ATOM 804 C CA . PRO A 1 116 ? -19.339 -9.039 7.066 1.00 94.94 116 PRO A CA 1
ATOM 805 C C . PRO A 1 116 ? -18.745 -10.422 7.386 1.00 94.94 116 PRO A C 1
ATOM 807 O O . PRO A 1 116 ? -18.476 -10.700 8.552 1.00 94.94 116 PRO A O 1
ATOM 810 N N . ALA A 1 117 ? -18.529 -11.296 6.393 1.00 97.00 117 ALA A N 1
ATOM 811 C CA . ALA A 1 117 ? -17.957 -12.623 6.611 1.00 97.00 117 ALA A CA 1
ATOM 812 C C . ALA A 1 117 ? -16.473 -12.593 7.014 1.00 97.00 117 ALA A C 1
ATOM 814 O O . ALA A 1 117 ? -16.000 -13.554 7.622 1.00 97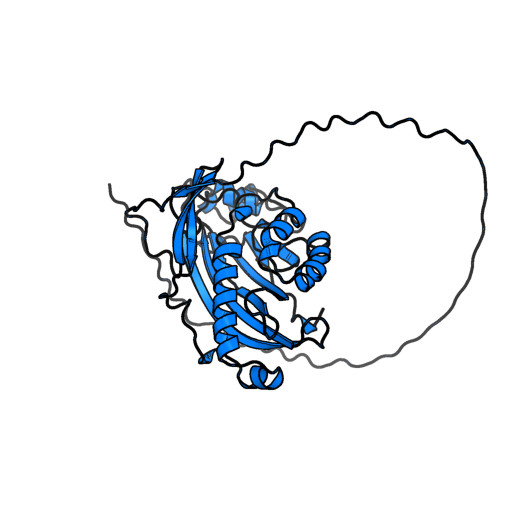.00 117 ALA A O 1
ATOM 815 N N . VAL A 1 118 ? -15.748 -11.505 6.721 1.00 96.62 118 VAL A N 1
ATOM 816 C CA . VAL A 1 118 ? -14.333 -11.349 7.110 1.00 96.62 118 VAL A CA 1
ATOM 817 C C . VAL A 1 118 ? -14.158 -10.712 8.495 1.00 96.62 118 VAL A C 1
ATOM 819 O O . VAL A 1 118 ? -13.031 -10.524 8.959 1.00 96.62 118 VAL A O 1
ATOM 822 N N . VAL A 1 119 ? -15.260 -10.383 9.178 1.00 98.19 119 VAL A N 1
ATOM 823 C CA . VAL A 1 119 ? -15.261 -9.714 10.484 1.00 98.19 119 VAL A CA 1
ATOM 824 C C . VAL A 1 119 ? -15.273 -10.729 11.628 1.00 98.19 119 VAL A C 1
ATOM 826 O O . VAL A 1 119 ? -16.170 -11.562 11.750 1.00 98.19 119 VAL A O 1
ATOM 829 N N . ASP A 1 120 ? -14.304 -10.613 12.531 1.00 98.12 120 ASP A N 1
ATOM 830 C CA . ASP A 1 120 ? -14.217 -11.399 13.761 1.00 98.12 120 ASP A CA 1
ATOM 831 C C . ASP A 1 120 ? -15.066 -10.761 14.872 1.00 98.12 120 ASP A C 1
ATOM 833 O O . ASP A 1 120 ? -14.576 -9.990 15.702 1.00 98.12 120 ASP A O 1
ATOM 837 N N . LEU A 1 121 ? -16.366 -11.069 14.864 1.00 97.88 121 LEU A N 1
ATOM 838 C CA . LEU A 1 121 ? -17.353 -10.481 15.780 1.00 97.88 121 LEU A CA 1
ATOM 839 C C . LEU A 1 121 ? -17.013 -10.689 17.266 1.00 97.88 121 LEU A C 1
ATOM 841 O O . LEU A 1 121 ? -17.293 -9.808 18.081 1.00 97.88 121 LEU A O 1
ATOM 845 N N . ASP A 1 122 ? -16.389 -11.816 17.618 1.00 97.94 122 ASP A N 1
ATOM 846 C CA . ASP A 1 122 ? -15.997 -12.114 18.999 1.00 97.94 122 ASP A CA 1
ATOM 847 C C . ASP A 1 122 ? -14.879 -11.173 19.466 1.00 97.94 122 ASP A C 1
ATOM 849 O O . ASP A 1 122 ? -14.927 -10.637 20.579 1.00 97.94 122 ASP A O 1
ATOM 853 N N . SER A 1 123 ? -13.889 -10.920 18.604 1.00 97.69 123 SER A N 1
ATOM 854 C CA . SER A 1 123 ? -12.824 -9.958 18.895 1.00 97.69 123 SER A CA 1
ATOM 855 C C . SER A 1 123 ? -13.363 -8.528 18.993 1.00 97.69 123 SER A C 1
ATOM 857 O O . SER A 1 123 ? -13.021 -7.810 19.931 1.00 97.69 123 SER A O 1
ATOM 859 N N . LEU A 1 124 ? -14.269 -8.129 18.094 1.00 97.31 124 LEU A N 1
ATOM 860 C CA . LEU A 1 124 ? -14.892 -6.806 18.122 1.00 97.31 124 LEU A CA 1
ATOM 861 C C . LEU A 1 124 ? -15.599 -6.580 19.461 1.00 97.31 124 LEU A C 1
ATOM 863 O O . LEU A 1 124 ? -15.304 -5.609 20.155 1.00 97.31 124 LEU A O 1
ATOM 867 N N . ALA A 1 125 ? -16.444 -7.526 19.881 1.00 97.12 125 ALA A N 1
ATOM 868 C CA . ALA A 1 125 ? -17.142 -7.452 21.162 1.00 97.12 125 ALA A CA 1
ATOM 869 C C . ALA A 1 125 ? -16.178 -7.417 22.362 1.00 97.12 125 ALA A C 1
ATOM 871 O O . ALA A 1 125 ? -16.415 -6.684 23.322 1.00 97.12 125 ALA A O 1
ATOM 872 N N . THR A 1 126 ? -15.082 -8.179 22.302 1.00 96.94 126 THR A N 1
ATOM 873 C CA . THR A 1 126 ? -14.050 -8.218 23.354 1.00 96.94 126 THR A CA 1
ATOM 874 C C . THR A 1 126 ? -13.360 -6.865 23.531 1.00 96.94 126 THR A C 1
ATOM 876 O O . THR A 1 126 ? -13.113 -6.446 24.662 1.00 96.94 126 THR A O 1
ATOM 879 N N . TYR A 1 127 ? -13.075 -6.173 22.428 1.00 95.75 127 TYR A N 1
ATOM 880 C CA . TYR A 1 127 ? -12.330 -4.912 22.414 1.00 95.75 127 TYR A CA 1
ATOM 881 C C . TYR A 1 127 ? -13.219 -3.666 22.308 1.00 95.75 127 TYR A C 1
ATOM 883 O O . TYR A 1 127 ? -12.708 -2.550 22.276 1.00 95.75 127 TYR A O 1
ATOM 891 N N . GLY A 1 128 ? -14.542 -3.845 22.330 1.00 95.88 128 GLY A N 1
ATOM 892 C CA . GLY A 1 128 ? -15.513 -2.753 22.365 1.00 95.88 128 GLY A CA 1
ATOM 893 C C . GLY A 1 128 ? -15.784 -2.091 21.013 1.00 95.88 128 GLY A C 1
ATOM 894 O O . GLY A 1 128 ? -16.257 -0.959 21.002 1.00 95.88 128 GLY A O 1
ATOM 895 N N . PHE A 1 129 ? -15.508 -2.780 19.904 1.00 97.25 129 PHE A N 1
ATOM 896 C CA . PHE A 1 129 ? -15.785 -2.307 18.550 1.00 97.25 129 PHE A CA 1
ATOM 897 C C . PHE A 1 129 ? -17.139 -2.803 18.031 1.00 97.25 129 PHE A C 1
ATOM 899 O O . PHE A 1 129 ? -17.616 -3.886 18.380 1.00 97.25 129 PHE A O 1
ATOM 906 N N . THR A 1 130 ? -17.743 -2.013 17.152 1.00 96.56 130 THR A N 1
ATOM 907 C CA . THR A 1 130 ? -19.003 -2.317 16.463 1.00 96.56 130 THR A CA 1
ATOM 908 C C . THR A 1 130 ? -18.773 -2.762 15.015 1.00 96.56 130 THR A C 1
ATOM 910 O O . THR A 1 130 ? -17.687 -2.599 14.455 1.00 96.56 130 THR A O 1
ATOM 913 N N . ILE A 1 131 ? -19.804 -3.330 14.380 1.00 96.81 131 ILE A N 1
ATOM 914 C CA . ILE A 1 131 ? -19.728 -3.704 12.960 1.00 96.81 131 ILE A CA 1
ATOM 915 C C . ILE A 1 131 ? -19.698 -2.465 12.056 1.00 96.81 131 ILE A C 1
ATOM 917 O O . ILE A 1 131 ? -19.030 -2.470 11.027 1.00 96.81 131 ILE A O 1
ATOM 921 N N . GLU A 1 132 ? -20.361 -1.383 12.464 1.00 96.19 132 GLU A N 1
ATOM 922 C CA . GLU A 1 132 ? -20.331 -0.098 11.769 1.00 96.19 132 GLU A CA 1
ATOM 923 C C . GLU A 1 132 ? -18.921 0.508 11.795 1.00 96.19 132 GLU A C 1
ATOM 925 O O . GLU A 1 132 ? -18.459 1.067 10.799 1.00 96.19 132 GLU A O 1
ATOM 930 N N . GLU A 1 133 ? -18.206 0.350 12.912 1.00 97.06 133 GLU A N 1
ATOM 931 C CA . GLU A 1 133 ? -16.797 0.733 13.003 1.00 97.06 133 GLU A CA 1
ATOM 932 C C . GLU A 1 133 ? -15.911 -0.148 12.108 1.00 97.06 133 GLU A C 1
ATOM 934 O O . GLU A 1 133 ? -15.019 0.368 11.442 1.00 97.06 133 GLU A O 1
ATOM 939 N N . ALA A 1 134 ? -16.182 -1.452 12.003 1.00 97.25 134 ALA A N 1
ATOM 940 C CA . ALA A 1 134 ? -15.477 -2.326 11.059 1.00 97.25 134 ALA A CA 1
ATOM 941 C C . ALA A 1 134 ? -15.674 -1.908 9.593 1.00 97.25 134 ALA A C 1
ATOM 943 O O . ALA A 1 134 ? -14.704 -1.874 8.835 1.00 97.25 134 ALA A O 1
ATOM 944 N N . GLU A 1 135 ? -16.894 -1.538 9.194 1.00 96.56 135 GLU A N 1
ATOM 945 C CA . GLU A 1 135 ? -17.172 -1.045 7.839 1.00 96.56 135 GLU A CA 1
ATOM 946 C C . GLU A 1 135 ? -16.428 0.265 7.541 1.00 96.56 135 GLU A C 1
ATOM 948 O O . GLU A 1 135 ? -15.808 0.419 6.481 1.00 96.56 135 GLU A O 1
ATOM 953 N N . ALA A 1 136 ? -16.452 1.211 8.482 1.00 96.00 136 ALA A N 1
ATOM 954 C CA . ALA A 1 136 ? -15.750 2.481 8.336 1.00 96.00 136 ALA A CA 1
ATOM 955 C C . ALA A 1 136 ? -14.221 2.294 8.299 1.00 96.00 136 ALA A C 1
ATOM 957 O O . ALA A 1 136 ? -13.562 2.880 7.437 1.00 96.00 136 ALA A O 1
ATOM 958 N N . ALA A 1 137 ? -13.671 1.426 9.155 1.00 97.00 137 ALA A N 1
ATOM 959 C CA . ALA A 1 137 ? -12.251 1.084 9.166 1.00 97.00 137 ALA A CA 1
ATOM 960 C C . ALA A 1 137 ? -11.812 0.424 7.853 1.00 97.00 137 ALA A C 1
ATOM 962 O O . ALA A 1 137 ? -10.782 0.799 7.296 1.00 97.00 137 ALA A O 1
ATOM 963 N N . GLN A 1 138 ? -12.605 -0.514 7.311 1.00 96.88 138 GLN A N 1
ATOM 964 C CA . GLN A 1 138 ? -12.327 -1.120 6.005 1.00 96.88 138 GLN A CA 1
ATOM 965 C C . GLN A 1 138 ? -12.195 -0.048 4.923 1.00 96.88 138 GLN A C 1
ATOM 967 O O . GLN A 1 138 ? -11.232 -0.052 4.156 1.00 96.88 138 GLN A O 1
ATOM 972 N N . ARG A 1 139 ? -13.151 0.883 4.863 1.00 95.50 139 ARG A N 1
ATOM 973 C CA . ARG A 1 139 ? -13.131 1.951 3.862 1.00 95.50 139 ARG A CA 1
ATOM 974 C C . ARG A 1 139 ? -11.883 2.820 4.001 1.00 95.50 139 ARG A C 1
ATOM 976 O O . ARG A 1 139 ? -11.225 3.080 2.998 1.00 95.50 139 ARG A O 1
ATOM 983 N N . ALA A 1 140 ? -11.552 3.246 5.217 1.00 95.19 140 ALA A N 1
ATOM 984 C CA . ALA A 1 140 ? -10.374 4.070 5.469 1.00 95.19 140 ALA A CA 1
ATOM 985 C C . ALA A 1 140 ? -9.070 3.340 5.110 1.00 95.19 140 ALA A C 1
ATOM 987 O O . ALA A 1 140 ? -8.213 3.914 4.439 1.00 95.19 140 ALA A O 1
ATOM 988 N N . ALA A 1 141 ? -8.952 2.059 5.473 1.00 95.50 141 ALA A N 1
ATOM 989 C CA . ALA A 1 141 ? -7.793 1.233 5.150 1.00 95.50 141 ALA A CA 1
ATOM 990 C C . ALA A 1 141 ? -7.589 1.092 3.637 1.00 95.50 141 ALA A C 1
ATOM 992 O O . ALA A 1 141 ? -6.485 1.312 3.145 1.00 95.50 141 ALA A O 1
ATOM 993 N N . LEU A 1 142 ? -8.647 0.764 2.887 1.00 95.56 142 LEU A N 1
ATOM 994 C CA . LEU A 1 142 ? -8.555 0.602 1.434 1.00 95.56 142 LEU A CA 1
ATOM 995 C C . LEU A 1 142 ? -8.233 1.924 0.728 1.00 95.56 142 LEU A C 1
ATOM 997 O O . LEU A 1 142 ? -7.433 1.931 -0.206 1.00 95.56 142 LEU A O 1
ATOM 1001 N N . VAL A 1 143 ? -8.799 3.046 1.185 1.00 93.56 143 VAL A N 1
ATOM 1002 C CA . VAL A 1 143 ? -8.473 4.380 0.650 1.00 93.56 143 VAL A CA 1
ATOM 1003 C C . VAL A 1 143 ? -7.006 4.724 0.899 1.00 93.56 143 VAL A C 1
ATOM 1005 O O . VAL A 1 143 ? -6.322 5.144 -0.029 1.00 93.56 143 VAL A O 1
ATOM 1008 N N . TYR A 1 144 ? -6.496 4.504 2.112 1.00 92.06 144 TYR A N 1
ATOM 1009 C CA . TYR A 1 144 ? -5.081 4.728 2.403 1.00 92.06 144 TYR A CA 1
ATOM 1010 C C . TYR A 1 144 ? -4.179 3.854 1.523 1.00 92.06 144 TYR A C 1
ATOM 1012 O O . TYR A 1 144 ? -3.283 4.364 0.849 1.00 92.06 144 TYR A O 1
ATOM 1020 N N . VAL A 1 145 ? -4.434 2.540 1.497 1.00 92.38 145 VAL A N 1
ATOM 1021 C CA . VAL A 1 145 ? -3.607 1.580 0.757 1.00 92.38 145 VAL A C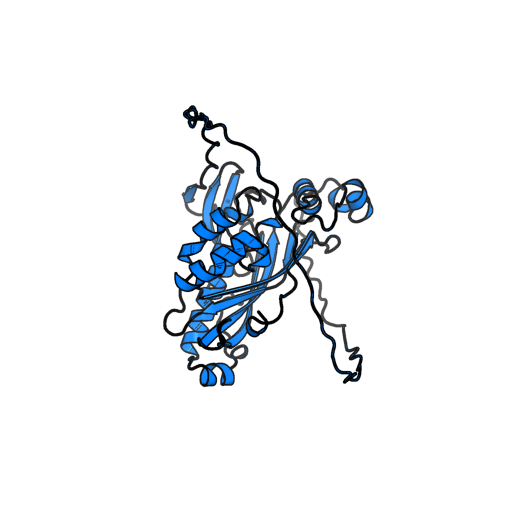A 1
ATOM 1022 C C . VAL A 1 145 ? -3.577 1.928 -0.728 1.00 92.38 145 VAL A C 1
ATOM 1024 O O . VAL A 1 145 ? -2.503 1.940 -1.319 1.00 92.38 145 VAL A O 1
ATOM 1027 N N . THR A 1 146 ? -4.719 2.271 -1.326 1.00 92.06 146 THR A N 1
ATOM 1028 C CA . THR A 1 146 ? -4.784 2.629 -2.750 1.00 92.06 146 THR A CA 1
ATOM 1029 C C . THR A 1 146 ? -4.191 4.008 -3.043 1.00 92.06 146 THR A C 1
ATOM 1031 O O . THR A 1 146 ? -3.312 4.106 -3.891 1.00 92.06 146 THR A O 1
ATOM 1034 N N . GLU A 1 147 ? -4.605 5.068 -2.343 1.00 90.31 147 GLU A N 1
ATOM 1035 C CA . GLU A 1 147 ? -4.261 6.449 -2.723 1.00 90.31 147 GLU A CA 1
ATOM 1036 C C . GLU A 1 147 ? -2.919 6.947 -2.172 1.00 90.31 147 GLU A C 1
ATOM 1038 O O . GLU A 1 147 ? -2.267 7.787 -2.800 1.00 90.31 147 GLU A O 1
ATOM 1043 N N . ALA A 1 148 ? -2.529 6.490 -0.981 1.00 84.94 148 ALA A N 1
ATOM 1044 C CA . ALA A 1 148 ? -1.330 6.952 -0.278 1.00 84.94 148 ALA A CA 1
ATOM 1045 C C . ALA A 1 148 ? -0.211 5.907 -0.244 1.00 84.94 148 ALA A C 1
ATOM 1047 O O . ALA A 1 148 ? 0.954 6.276 -0.105 1.00 84.94 148 ALA A O 1
ATOM 1048 N N . GLY A 1 149 ? -0.557 4.627 -0.385 1.00 86.88 149 GLY A N 1
ATOM 1049 C CA . GLY A 1 149 ? 0.395 3.540 -0.577 1.00 86.88 149 GLY A CA 1
ATOM 1050 C C . GLY A 1 149 ? 0.732 3.347 -2.053 1.00 86.88 149 GLY A C 1
ATOM 1051 O O . GLY A 1 149 ? 1.791 3.754 -2.519 1.00 86.88 149 GLY A O 1
ATOM 1052 N N . LEU A 1 150 ? -0.182 2.719 -2.789 1.00 89.44 150 LEU A N 1
ATOM 1053 C CA . LEU A 1 150 ? 0.058 2.158 -4.123 1.00 89.44 150 LEU A CA 1
ATOM 1054 C C . LEU A 1 150 ? 0.063 3.200 -5.260 1.00 89.44 150 LEU A C 1
ATOM 1056 O O . LEU A 1 150 ? 0.719 2.993 -6.273 1.00 89.44 150 LEU A O 1
ATOM 1060 N N . ASP A 1 151 ? -0.624 4.333 -5.099 1.00 88.81 151 ASP A N 1
ATOM 1061 C CA . ASP A 1 151 ? -0.663 5.423 -6.093 1.00 88.81 151 ASP A CA 1
ATOM 1062 C C . ASP A 1 151 ? 0.232 6.624 -5.721 1.00 88.81 151 ASP A C 1
ATOM 1064 O O . ASP A 1 151 ? 0.188 7.680 -6.356 1.00 88.81 151 ASP A O 1
ATOM 1068 N N . SER A 1 152 ? 1.052 6.512 -4.671 1.00 84.81 152 SER A N 1
ATOM 1069 C CA . SER A 1 152 ? 1.791 7.663 -4.142 1.00 84.81 152 SER A CA 1
ATOM 1070 C C . SER A 1 152 ? 2.786 8.247 -5.142 1.00 84.81 152 SER A C 1
ATOM 1072 O O . SER A 1 152 ? 3.611 7.539 -5.718 1.00 84.81 152 SER A O 1
ATOM 1074 N N . ALA A 1 153 ? 2.785 9.578 -5.293 1.00 79.69 153 ALA A N 1
ATOM 1075 C CA . ALA A 1 153 ? 3.762 10.324 -6.099 1.00 79.69 153 ALA A CA 1
ATOM 1076 C C . ALA A 1 153 ? 5.218 9.972 -5.760 1.00 79.69 153 ALA A C 1
ATOM 1078 O O . ALA A 1 153 ? 6.092 10.011 -6.619 1.00 79.69 153 ALA A O 1
ATOM 1079 N N . LEU A 1 154 ? 5.444 9.608 -4.503 1.00 78.56 154 LEU A N 1
ATOM 1080 C CA . LEU A 1 154 ? 6.752 9.337 -3.940 1.00 78.56 154 LEU A CA 1
ATOM 1081 C C . LEU A 1 154 ? 7.274 7.925 -4.245 1.00 78.56 154 LEU A C 1
ATOM 1083 O O . LEU A 1 154 ? 8.415 7.631 -3.909 1.00 78.56 154 LEU A O 1
ATOM 1087 N N . LEU A 1 155 ? 6.473 7.057 -4.875 1.00 78.94 155 LEU A N 1
ATOM 1088 C CA . LEU A 1 155 ? 6.964 5.774 -5.395 1.00 78.94 155 LEU A CA 1
ATOM 1089 C C . LEU A 1 155 ? 8.002 5.963 -6.514 1.00 78.94 155 LEU A C 1
ATOM 1091 O O . LEU A 1 155 ? 8.785 5.061 -6.772 1.00 78.94 155 LEU A O 1
ATOM 1095 N N . ASP A 1 156 ? 8.033 7.128 -7.168 1.00 75.81 156 ASP A N 1
ATOM 1096 C CA . ASP A 1 156 ? 8.973 7.405 -8.261 1.00 75.81 156 ASP A CA 1
ATOM 1097 C C . ASP A 1 156 ? 10.243 8.118 -7.828 1.00 75.81 156 ASP A C 1
ATOM 1099 O O . ASP A 1 156 ? 11.012 8.541 -8.688 1.00 75.81 156 ASP A O 1
ATOM 1103 N N . ASP A 1 157 ? 10.466 8.307 -6.534 1.00 78.19 157 ASP A N 1
ATOM 1104 C CA . ASP A 1 157 ? 11.675 8.956 -6.048 1.00 78.19 157 ASP A CA 1
ATOM 1105 C C . ASP A 1 157 ? 12.306 8.121 -4.941 1.00 78.19 157 ASP A C 1
ATOM 1107 O O . ASP A 1 157 ? 12.116 8.364 -3.749 1.00 78.19 157 ASP A O 1
ATOM 1111 N N . SER A 1 158 ? 13.102 7.139 -5.362 1.00 71.50 158 SER A N 1
ATOM 1112 C CA . SER A 1 158 ? 13.887 6.298 -4.459 1.00 71.50 158 SER A CA 1
ATOM 1113 C C . SER A 1 158 ? 15.010 7.063 -3.749 1.00 71.50 158 SER A C 1
ATOM 1115 O O . SER A 1 158 ? 15.636 6.523 -2.843 1.00 71.50 158 SER A O 1
ATOM 1117 N N . ALA A 1 159 ? 15.305 8.306 -4.152 1.00 74.12 159 ALA A N 1
ATOM 1118 C CA . ALA A 1 159 ? 16.306 9.145 -3.500 1.00 74.12 159 ALA A CA 1
ATOM 1119 C C . ALA A 1 159 ? 15.711 10.011 -2.377 1.00 74.12 159 ALA A C 1
ATOM 1121 O O . ALA A 1 159 ? 16.465 10.591 -1.588 1.00 74.12 159 ALA A O 1
ATOM 1122 N N . THR A 1 160 ? 14.379 10.112 -2.280 1.00 78.88 160 THR A N 1
ATOM 1123 C CA . THR A 1 160 ? 13.728 10.799 -1.164 1.00 78.88 160 THR A CA 1
ATOM 1124 C C . THR A 1 160 ? 14.043 10.069 0.140 1.00 78.88 160 THR A C 1
ATOM 1126 O O . THR A 1 160 ? 13.794 8.877 0.287 1.00 78.88 160 THR A O 1
ATOM 1129 N N . ALA A 1 161 ? 14.565 10.808 1.121 1.00 81.12 161 ALA A N 1
ATOM 1130 C CA . ALA A 1 161 ? 14.852 10.256 2.436 1.00 81.12 161 ALA A CA 1
ATOM 1131 C C . ALA A 1 161 ? 13.566 9.790 3.136 1.00 81.12 161 ALA A C 1
ATOM 1133 O O . ALA A 1 161 ? 12.581 10.528 3.201 1.00 81.12 161 ALA A O 1
ATOM 1134 N N . ASP A 1 162 ? 13.624 8.616 3.757 1.00 83.06 162 ASP A N 1
ATOM 1135 C CA . ASP A 1 162 ? 12.504 7.971 4.454 1.00 83.06 162 ASP A CA 1
ATOM 1136 C C . ASP A 1 162 ? 11.765 8.872 5.436 1.00 83.06 162 ASP A C 1
ATOM 1138 O O . ASP A 1 162 ? 10.538 8.872 5.485 1.00 83.06 162 ASP A O 1
ATOM 1142 N N . ALA A 1 163 ? 12.503 9.684 6.193 1.00 83.19 163 ALA A N 1
ATOM 1143 C CA . ALA A 1 163 ? 11.910 10.642 7.116 1.00 83.19 163 ALA A CA 1
ATOM 1144 C C . ALA A 1 163 ? 11.102 11.721 6.376 1.00 83.19 163 ALA A C 1
ATOM 1146 O O . ALA A 1 163 ? 9.990 12.039 6.776 1.00 83.19 163 ALA A O 1
ATOM 1147 N N . THR A 1 164 ? 11.624 12.265 5.273 1.00 85.69 164 THR A N 1
ATOM 1148 C CA . THR A 1 164 ? 10.914 13.267 4.460 1.00 85.69 164 THR A CA 1
ATOM 1149 C C . THR A 1 164 ? 9.649 12.686 3.846 1.00 85.69 164 THR A C 1
ATOM 1151 O O . THR A 1 164 ? 8.606 13.340 3.834 1.00 85.69 164 THR A O 1
ATOM 1154 N N . TRP A 1 165 ? 9.730 11.445 3.376 1.00 84.25 165 TRP A N 1
ATOM 1155 C CA . TRP A 1 165 ? 8.571 10.720 2.885 1.00 84.25 165 TRP A CA 1
ATOM 1156 C C . TRP A 1 165 ? 7.540 10.514 4.001 1.00 84.25 165 TRP A C 1
ATOM 1158 O O . TRP A 1 165 ? 6.374 10.861 3.819 1.00 84.25 165 TRP A O 1
ATOM 1168 N N . PHE A 1 166 ? 7.955 10.035 5.178 1.00 87.50 166 PHE A N 1
ATOM 1169 C CA . PHE A 1 166 ? 7.041 9.773 6.294 1.00 87.50 166 PHE A CA 1
ATOM 1170 C C . PHE A 1 166 ? 6.295 11.026 6.750 1.00 87.50 166 PHE A C 1
ATOM 1172 O O . PHE A 1 166 ? 5.078 10.993 6.915 1.00 87.50 166 PHE A O 1
ATOM 1179 N N . GLU A 1 167 ? 6.992 12.158 6.840 1.00 88.69 167 GLU A N 1
ATOM 1180 C CA . GLU A 1 167 ? 6.376 13.444 7.177 1.00 88.69 167 GLU A CA 1
ATOM 1181 C C . GLU A 1 167 ? 5.297 13.861 6.164 1.00 88.69 167 GLU A C 1
ATOM 1183 O O . GLU A 1 167 ? 4.267 14.420 6.544 1.00 88.69 167 GLU A O 1
ATOM 1188 N N . SER A 1 168 ? 5.473 13.551 4.875 1.00 84.25 168 SER A N 1
ATOM 1189 C CA . SER A 1 168 ? 4.455 13.840 3.853 1.00 84.25 168 SER A CA 1
ATOM 1190 C C . SER A 1 168 ? 3.187 12.989 4.009 1.00 84.25 168 SER A C 1
ATOM 1192 O O . SER A 1 168 ? 2.095 13.430 3.646 1.00 84.25 168 SER A O 1
ATOM 1194 N N . ALA A 1 169 ? 3.322 11.792 4.588 1.00 84.38 169 ALA A N 1
ATOM 1195 C CA . ALA A 1 169 ? 2.221 10.884 4.879 1.00 84.38 169 ALA A CA 1
ATOM 1196 C C . ALA A 1 169 ? 1.592 11.133 6.259 1.00 84.38 169 ALA A C 1
ATOM 1198 O O . ALA A 1 169 ? 0.538 10.566 6.544 1.00 84.38 169 ALA A O 1
ATOM 1199 N N . SER A 1 170 ? 2.174 12.011 7.085 1.00 88.25 170 SER A N 1
ATOM 1200 C CA . SER A 1 170 ? 1.675 12.343 8.427 1.00 88.25 170 SER A CA 1
ATOM 1201 C C . SER A 1 170 ? 0.175 12.670 8.515 1.00 88.25 170 SER A C 1
ATOM 1203 O O . SER A 1 170 ? -0.418 12.276 9.519 1.00 88.25 170 SER A O 1
ATOM 1205 N N . PRO A 1 171 ? -0.502 13.277 7.508 1.00 91.00 171 PRO A N 1
ATOM 1206 C CA . PRO A 1 171 ? -1.945 13.523 7.586 1.00 91.00 171 PRO A CA 1
ATOM 1207 C C . PRO A 1 171 ? -2.812 12.259 7.666 1.00 91.00 171 PRO A C 1
ATOM 1209 O O . PRO A 1 171 ? -3.983 12.362 8.019 1.00 91.00 171 PRO A O 1
ATOM 1212 N N . TRP A 1 172 ? -2.266 11.088 7.325 1.00 90.88 172 TRP A N 1
ATOM 1213 C CA . TRP A 1 172 ? -2.963 9.804 7.418 1.00 90.88 172 TRP A CA 1
ATOM 1214 C C . TRP A 1 172 ? -2.860 9.156 8.796 1.00 90.88 172 TRP A C 1
ATOM 1216 O O . TRP A 1 172 ? -3.594 8.212 9.071 1.00 90.88 172 TRP A O 1
ATOM 1226 N N . PHE A 1 173 ? -1.962 9.635 9.656 1.00 91.88 173 PHE A N 1
ATOM 1227 C CA . PHE A 1 173 ? -1.684 9.045 10.960 1.00 91.88 173 PHE A CA 1
ATOM 1228 C C . PHE A 1 173 ? -2.208 9.928 12.085 1.00 91.88 173 PHE A C 1
ATOM 1230 O O . PHE A 1 173 ? -2.262 11.155 11.976 1.00 91.88 173 PHE A O 1
ATOM 1237 N N . THR A 1 174 ? -2.537 9.313 13.219 1.00 92.00 174 THR A N 1
ATOM 1238 C CA . THR A 1 174 ? -2.747 10.088 14.442 1.00 92.00 174 THR A CA 1
ATOM 1239 C C . THR A 1 174 ? -1.424 10.733 14.881 1.00 92.00 174 THR A C 1
ATOM 1241 O O . THR A 1 174 ? -0.339 10.197 14.619 1.00 92.00 174 THR A O 1
ATOM 1244 N N . PRO A 1 175 ? -1.458 11.860 15.618 1.00 91.50 175 PRO A N 1
ATOM 1245 C CA . PRO A 1 175 ? -0.241 12.445 16.182 1.00 91.50 175 PRO A CA 1
ATOM 1246 C C . PRO A 1 175 ? 0.540 11.473 17.081 1.00 91.50 175 PRO A C 1
ATOM 1248 O O . PRO A 1 175 ? 1.772 11.530 17.140 1.00 91.50 175 PRO A O 1
ATOM 1251 N N . ALA A 1 176 ? -0.169 10.578 17.779 1.00 88.31 176 ALA A N 1
ATOM 1252 C CA . ALA A 1 176 ? 0.427 9.563 18.639 1.00 88.31 176 ALA A CA 1
ATOM 1253 C C . ALA A 1 176 ? 1.169 8.501 17.816 1.00 88.31 176 ALA A C 1
ATOM 1255 O O . ALA A 1 176 ? 2.349 8.252 18.075 1.00 88.31 176 ALA A O 1
ATOM 1256 N N . ALA A 1 177 ? 0.525 7.949 16.785 1.00 88.38 177 ALA A N 1
ATOM 1257 C CA . ALA A 1 177 ? 1.135 6.982 15.882 1.00 88.38 177 ALA A CA 1
ATOM 1258 C C . ALA A 1 177 ? 2.330 7.565 15.135 1.00 88.38 177 ALA A C 1
ATOM 1260 O O . ALA A 1 177 ? 3.390 6.946 15.094 1.00 88.38 177 ALA A O 1
ATOM 1261 N N . HIS A 1 178 ? 2.209 8.794 14.630 1.00 90.31 178 HIS A N 1
ATOM 1262 C CA . HIS A 1 178 ? 3.319 9.487 13.985 1.00 90.31 178 HIS A CA 1
ATOM 1263 C C . HIS A 1 178 ? 4.530 9.616 14.924 1.00 90.31 178 HIS A C 1
ATOM 1265 O O . HIS A 1 178 ? 5.657 9.287 14.556 1.00 90.31 178 HIS A O 1
ATOM 1271 N N . THR A 1 179 ? 4.293 10.019 16.177 1.00 90.12 179 THR A N 1
ATOM 1272 C CA . THR A 1 179 ? 5.343 10.125 17.205 1.00 90.12 179 THR A CA 1
ATOM 1273 C C . THR A 1 179 ? 5.986 8.769 17.518 1.00 90.12 179 THR A C 1
ATOM 1275 O O . THR A 1 179 ? 7.191 8.704 17.759 1.00 90.12 179 THR A O 1
ATOM 1278 N N . ALA A 1 180 ? 5.207 7.684 17.509 1.00 85.00 180 ALA A N 1
ATOM 1279 C CA . ALA A 1 180 ? 5.692 6.335 17.790 1.00 85.00 180 ALA A CA 1
ATOM 1280 C C . ALA A 1 180 ? 6.469 5.708 16.615 1.00 85.00 180 ALA A C 1
ATOM 1282 O O . ALA A 1 180 ? 7.446 4.988 16.839 1.00 85.00 180 ALA A O 1
ATOM 1283 N N . LEU A 1 181 ? 6.054 5.982 15.375 1.00 85.56 181 LEU A N 1
ATOM 1284 C CA . LEU A 1 181 ? 6.638 5.419 14.154 1.00 85.56 181 LEU A CA 1
ATOM 1285 C C . LEU A 1 181 ? 7.865 6.195 13.665 1.00 85.56 181 LEU A C 1
ATOM 1287 O O . LEU A 1 181 ? 8.792 5.572 13.152 1.00 85.56 181 LEU A O 1
ATOM 1291 N N . ALA A 1 182 ? 7.934 7.516 13.862 1.00 89.00 182 ALA A N 1
ATOM 1292 C CA . ALA A 1 182 ? 9.047 8.329 13.358 1.00 89.00 182 ALA A CA 1
ATOM 1293 C C . ALA A 1 182 ? 10.445 7.814 13.786 1.00 89.00 182 ALA A C 1
ATOM 1295 O O . ALA A 1 182 ? 11.327 7.718 12.929 1.00 89.00 182 ALA A O 1
ATOM 1296 N N . PRO A 1 183 ? 10.685 7.392 15.049 1.00 86.50 183 PRO A N 1
ATOM 1297 C CA . PRO A 1 183 ? 11.964 6.794 15.437 1.00 86.50 183 PRO A CA 1
ATOM 1298 C C . PRO A 1 183 ? 12.257 5.449 14.756 1.00 86.50 183 PRO A C 1
ATOM 1300 O O . PRO A 1 183 ? 13.423 5.126 14.527 1.00 86.50 183 PRO A O 1
ATOM 1303 N N . GLN A 1 184 ? 11.221 4.663 14.439 1.00 83.44 184 GLN A N 1
ATOM 1304 C CA . GLN A 1 184 ? 11.358 3.385 13.734 1.00 83.44 184 GLN A CA 1
ATOM 1305 C C . GLN A 1 184 ? 11.736 3.625 12.276 1.00 83.44 184 GLN A C 1
ATOM 1307 O O . GLN A 1 184 ? 12.709 3.046 11.807 1.00 83.44 184 GLN A O 1
ATOM 1312 N N . VAL A 1 185 ? 11.052 4.553 11.601 1.00 85.00 185 VAL A N 1
ATOM 1313 C CA . VAL A 1 185 ? 11.398 4.974 10.236 1.00 85.00 185 VAL A CA 1
ATOM 1314 C C . VAL A 1 185 ? 12.829 5.510 10.187 1.00 85.00 185 VAL A C 1
ATOM 1316 O O . VAL A 1 185 ? 13.595 5.135 9.310 1.00 85.00 185 VAL A O 1
ATOM 1319 N N . ALA A 1 186 ? 13.241 6.321 11.162 1.00 84.25 186 ALA A N 1
ATOM 1320 C CA . ALA A 1 186 ? 14.610 6.832 11.215 1.00 84.25 186 ALA A CA 1
ATOM 1321 C C . ALA A 1 186 ? 15.675 5.741 11.445 1.00 84.25 186 ALA A C 1
ATOM 1323 O O . ALA A 1 186 ? 16.823 5.924 11.044 1.00 84.25 186 ALA A O 1
ATOM 1324 N N . SER A 1 187 ? 15.321 4.634 12.108 1.00 79.81 187 SER A N 1
ATOM 1325 C CA . SER A 1 187 ? 16.270 3.567 12.466 1.00 79.81 187 SER A CA 1
ATOM 1326 C C . SER A 1 187 ? 16.318 2.424 11.452 1.00 79.81 187 SER A C 1
ATOM 1328 O O . SER A 1 187 ? 17.383 1.847 11.248 1.00 79.81 187 SER A O 1
ATOM 1330 N N . PHE A 1 188 ? 15.179 2.084 10.848 1.00 77.25 188 PHE A N 1
ATOM 1331 C CA . PHE A 1 188 ? 14.998 0.890 10.014 1.00 77.25 188 PHE A CA 1
ATOM 1332 C C . PHE A 1 188 ? 14.515 1.215 8.593 1.00 77.25 188 PHE A C 1
ATOM 1334 O O . PHE A 1 188 ? 14.511 0.356 7.717 1.00 77.25 188 PHE A O 1
ATOM 1341 N N . GLY A 1 189 ? 14.124 2.462 8.351 1.00 78.88 189 GLY A N 1
ATOM 1342 C CA . GLY A 1 189 ? 13.540 2.900 7.096 1.00 78.88 189 GLY A CA 1
ATOM 1343 C C . GLY A 1 189 ? 12.051 2.589 6.959 1.00 78.88 189 GLY A C 1
ATOM 1344 O O . GLY A 1 189 ? 11.446 1.900 7.783 1.00 78.88 189 GLY A O 1
ATOM 1345 N N . LEU A 1 190 ? 11.434 3.130 5.908 1.00 78.19 190 LEU A N 1
ATOM 1346 C CA . LEU A 1 190 ? 9.983 3.034 5.678 1.00 78.19 190 LEU A CA 1
ATOM 1347 C C . LEU A 1 190 ? 9.483 1.609 5.487 1.00 78.19 190 LEU A C 1
ATOM 1349 O O . LEU A 1 190 ? 8.412 1.245 5.982 1.00 78.19 190 LEU A O 1
ATOM 1353 N N . ARG A 1 191 ? 10.271 0.830 4.747 1.00 72.38 191 ARG A N 1
ATOM 1354 C CA . ARG A 1 191 ? 9.975 -0.555 4.415 1.00 72.38 191 ARG A CA 1
ATOM 1355 C C . ARG A 1 191 ? 9.871 -1.397 5.691 1.00 72.38 191 ARG A C 1
ATOM 1357 O O . ARG A 1 191 ? 8.825 -1.981 5.936 1.00 72.38 191 ARG A O 1
ATOM 1364 N N . ASP A 1 192 ? 10.886 -1.391 6.557 1.00 73.31 192 ASP A N 1
ATOM 1365 C CA . ASP A 1 192 ? 10.872 -2.192 7.802 1.00 73.31 192 ASP A CA 1
ATOM 1366 C C . ASP A 1 192 ? 9.934 -1.638 8.875 1.00 73.31 192 ASP A C 1
ATOM 1368 O O . ASP A 1 192 ? 9.425 -2.378 9.720 1.00 73.31 192 ASP A O 1
ATOM 1372 N N . ALA A 1 193 ? 9.643 -0.338 8.825 1.00 71.12 193 ALA A N 1
ATOM 1373 C CA . ALA A 1 193 ? 8.560 0.234 9.613 1.00 71.12 193 ALA A CA 1
ATOM 1374 C C . ALA A 1 193 ? 7.170 -0.235 9.130 1.00 71.12 193 ALA A C 1
ATOM 1376 O O . ALA A 1 193 ? 6.183 -0.001 9.822 1.00 71.12 193 ALA A O 1
ATOM 1377 N N . GLY A 1 194 ? 7.083 -0.906 7.972 1.00 70.56 194 GLY A N 1
ATOM 1378 C CA . GLY A 1 194 ? 5.856 -1.468 7.412 1.00 70.56 194 GLY A CA 1
ATOM 1379 C C . GLY A 1 194 ? 4.905 -0.419 6.840 1.00 70.56 194 GLY A C 1
ATOM 1380 O O . GLY A 1 194 ? 3.710 -0.679 6.741 1.00 70.56 194 GLY A O 1
ATOM 1381 N N . VAL A 1 195 ? 5.422 0.766 6.500 1.00 70.44 195 VAL A N 1
ATOM 1382 C CA . VAL A 1 195 ? 4.612 1.938 6.142 1.00 70.44 195 VAL A CA 1
ATOM 1383 C C . VAL A 1 195 ? 4.294 1.982 4.646 1.00 70.44 195 VAL A C 1
ATOM 1385 O O . VAL A 1 195 ? 3.161 2.269 4.273 1.00 70.44 195 VAL A O 1
ATOM 1388 N N . ILE A 1 196 ? 5.271 1.706 3.775 1.00 72.31 196 ILE A N 1
ATOM 1389 C CA . ILE A 1 196 ? 5.085 1.758 2.315 1.00 72.31 196 ILE A CA 1
ATOM 1390 C C . ILE A 1 196 ? 6.099 0.880 1.554 1.00 72.31 196 ILE A C 1
ATOM 1392 O O . ILE A 1 196 ? 7.061 0.367 2.116 1.00 72.31 196 ILE A O 1
ATOM 1396 N N . VAL A 1 197 ? 5.848 0.719 0.253 1.00 67.38 197 VAL A N 1
ATOM 1397 C CA . VAL A 1 197 ? 6.547 -0.083 -0.763 1.00 67.38 197 VAL A CA 1
ATOM 1398 C C . VAL A 1 197 ? 7.554 0.710 -1.630 1.00 67.38 197 VAL A C 1
ATOM 1400 O O . VAL A 1 197 ? 8.068 0.168 -2.601 1.00 67.38 197 VAL A O 1
ATOM 1403 N N . SER A 1 198 ? 7.809 1.996 -1.347 1.00 66.88 198 SER A N 1
ATOM 1404 C CA . SER A 1 198 ? 8.437 2.939 -2.301 1.00 66.88 198 SER A CA 1
ATOM 1405 C C . SER A 1 198 ? 9.871 2.616 -2.711 1.00 66.88 198 SER A C 1
ATOM 1407 O O . SER A 1 198 ? 10.245 2.862 -3.850 1.00 66.88 198 SER A O 1
ATOM 1409 N N . GLN A 1 199 ? 10.675 2.083 -1.797 1.00 65.62 199 GLN A N 1
ATOM 1410 C CA . GLN A 1 199 ? 12.112 1.892 -2.011 1.00 65.62 199 GLN A CA 1
ATOM 1411 C C . GLN A 1 199 ? 12.407 0.824 -3.082 1.00 65.62 199 GLN A C 1
ATOM 1413 O O . GLN A 1 199 ? 13.345 0.933 -3.864 1.00 65.62 199 GLN A O 1
ATOM 1418 N N . SER A 1 200 ? 11.518 -0.159 -3.195 1.00 71.88 200 SER A N 1
ATOM 1419 C CA . SER A 1 200 ? 11.728 -1.359 -4.005 1.00 71.88 200 SER A CA 1
ATOM 1420 C C . SER A 1 200 ? 11.255 -1.222 -5.451 1.00 71.88 200 SER A C 1
ATOM 1422 O O . SER A 1 200 ? 11.516 -2.102 -6.270 1.00 71.88 200 SER A O 1
ATOM 1424 N N . LEU A 1 201 ? 10.529 -0.149 -5.775 1.00 81.81 201 LEU A N 1
ATOM 1425 C CA . LEU A 1 201 ? 9.991 0.064 -7.113 1.00 81.81 201 LEU A CA 1
ATOM 1426 C C . LEU A 1 201 ? 11.019 0.750 -8.032 1.00 81.81 201 LEU A C 1
ATOM 1428 O O . LEU A 1 201 ? 11.788 1.614 -7.594 1.00 81.81 201 LEU A O 1
ATOM 1432 N N . PRO A 1 202 ? 11.021 0.415 -9.334 1.00 81.94 202 PRO A N 1
ATOM 1433 C CA . PRO A 1 202 ? 11.736 1.185 -10.336 1.00 81.94 202 PRO A CA 1
ATOM 1434 C C . PRO A 1 202 ? 11.270 2.637 -10.343 1.00 81.94 202 PRO A C 1
ATOM 1436 O O . PRO A 1 202 ? 10.078 2.929 -10.257 1.00 81.94 202 PRO A O 1
ATOM 1439 N N . SER A 1 203 ? 12.230 3.545 -10.488 1.00 79.44 203 SER A N 1
ATOM 1440 C CA . SER A 1 203 ? 11.990 4.983 -10.519 1.00 79.44 203 SER A CA 1
ATOM 1441 C C . SER A 1 203 ? 12.503 5.563 -11.843 1.00 79.44 203 SER A C 1
ATOM 1443 O O . SER A 1 203 ? 13.663 5.329 -12.189 1.00 79.44 203 SER A O 1
ATOM 1445 N N . PRO A 1 204 ? 11.683 6.337 -12.578 1.00 80.00 204 PRO A N 1
ATOM 1446 C CA . PRO A 1 204 ? 10.235 6.492 -12.414 1.00 80.00 204 PRO A CA 1
ATOM 1447 C C . PRO A 1 204 ? 9.467 5.287 -12.987 1.00 80.00 204 PRO A C 1
ATOM 1449 O O . PRO A 1 204 ? 9.917 4.640 -13.933 1.00 80.00 204 PRO A O 1
ATOM 1452 N N . LEU A 1 205 ? 8.260 5.042 -12.479 1.00 84.50 205 LEU A N 1
ATOM 1453 C CA . LEU A 1 205 ? 7.281 4.175 -13.137 1.00 84.50 205 LEU A CA 1
ATOM 1454 C C . LEU A 1 205 ? 6.794 4.817 -14.446 1.00 84.50 205 LEU A C 1
ATOM 1456 O O . LEU A 1 205 ? 6.858 6.042 -14.613 1.00 84.50 205 LEU A O 1
ATOM 1460 N N . THR A 1 206 ? 6.264 4.004 -15.364 1.00 82.88 206 THR A N 1
ATOM 1461 C CA . THR A 1 206 ? 5.848 4.442 -16.708 1.00 82.88 206 THR A CA 1
ATOM 1462 C C . THR A 1 206 ? 4.942 5.687 -16.695 1.00 82.88 206 THR A C 1
ATOM 1464 O O . THR A 1 206 ? 4.068 5.854 -15.843 1.00 82.88 206 THR A O 1
ATOM 1467 N N . ARG A 1 207 ? 5.180 6.593 -17.657 1.00 83.75 207 ARG A N 1
ATOM 1468 C CA . ARG A 1 207 ? 4.525 7.909 -17.815 1.00 83.75 207 ARG A CA 1
ATOM 1469 C C . ARG A 1 207 ? 3.836 8.047 -19.174 1.00 83.75 207 ARG A C 1
ATOM 1471 O O . ARG A 1 207 ? 4.155 8.935 -19.964 1.00 83.75 207 ARG A O 1
ATOM 1478 N N . ASP A 1 208 ? 2.909 7.147 -19.467 1.00 81.38 208 ASP A N 1
ATOM 1479 C CA . ASP A 1 208 ? 2.175 7.097 -20.739 1.00 81.38 208 ASP A CA 1
ATOM 1480 C C . ASP A 1 208 ? 0.867 7.917 -20.734 1.00 81.38 208 ASP A C 1
ATOM 1482 O O . ASP A 1 208 ? 0.116 7.917 -21.711 1.00 81.38 208 ASP A O 1
ATOM 1486 N N . GLY A 1 209 ? 0.607 8.656 -19.650 1.00 82.31 209 GLY A N 1
ATOM 1487 C CA . GLY A 1 209 ? -0.613 9.433 -19.440 1.00 82.31 209 GLY A CA 1
ATOM 1488 C C . GLY A 1 209 ? -1.766 8.654 -18.799 1.00 82.31 209 GLY A C 1
ATOM 1489 O O . GLY A 1 209 ? -2.760 9.291 -18.449 1.00 82.31 209 GLY A O 1
ATOM 1490 N N . GLY A 1 210 ? -1.641 7.334 -18.619 1.00 85.25 210 GLY A N 1
ATOM 1491 C CA . GLY A 1 210 ? -2.558 6.500 -17.840 1.00 85.25 210 GLY A CA 1
ATOM 1492 C C . GLY A 1 210 ? -2.148 6.374 -16.366 1.00 85.25 210 GLY A C 1
ATOM 1493 O O . GLY A 1 210 ? -1.216 7.049 -15.913 1.00 85.25 210 GLY A O 1
ATOM 1494 N N . PRO A 1 211 ? -2.874 5.566 -15.572 1.00 87.69 211 PRO A N 1
ATOM 1495 C CA . PRO A 1 211 ? -2.453 5.195 -14.226 1.00 87.69 211 PRO A CA 1
ATOM 1496 C C . PRO A 1 211 ? -1.093 4.505 -14.179 1.00 87.69 211 PRO A C 1
ATOM 1498 O O . PRO A 1 211 ? -0.730 3.776 -15.096 1.00 87.69 211 PRO A O 1
ATOM 1501 N N . ARG A 1 212 ? -0.351 4.709 -13.085 1.00 85.69 212 ARG A N 1
ATOM 1502 C CA . ARG A 1 212 ? 0.967 4.074 -12.885 1.00 85.69 212 ARG A CA 1
ATOM 1503 C C . ARG A 1 212 ? 0.866 2.566 -12.702 1.00 85.69 212 ARG A C 1
ATOM 1505 O O . ARG A 1 212 ? 1.674 1.815 -13.241 1.00 85.69 212 ARG A O 1
ATOM 1512 N N . ALA A 1 213 ? -0.123 2.147 -11.920 1.00 89.31 213 ALA A N 1
ATOM 1513 C CA . ALA A 1 213 ? -0.544 0.764 -11.858 1.00 89.31 213 ALA A CA 1
ATOM 1514 C C . ALA A 1 213 ? -1.511 0.509 -13.015 1.00 89.31 213 ALA A C 1
ATOM 1516 O O . ALA A 1 213 ? -2.558 1.150 -13.109 1.00 89.31 213 ALA A O 1
ATOM 1517 N N . ILE A 1 214 ? -1.168 -0.428 -13.893 1.00 88.19 214 ILE A N 1
ATOM 1518 C CA . ILE A 1 214 ? -2.030 -0.808 -15.016 1.00 88.19 214 ILE A CA 1
ATOM 1519 C C . ILE A 1 214 ? -3.214 -1.666 -14.551 1.00 88.19 214 ILE A C 1
ATOM 1521 O O . ILE A 1 214 ? -4.227 -1.747 -15.245 1.00 88.19 214 ILE A O 1
ATOM 1525 N N . ASN A 1 215 ? -3.106 -2.264 -13.363 1.00 91.75 215 ASN A N 1
ATOM 1526 C CA . ASN A 1 215 ? -4.165 -2.997 -12.687 1.00 91.75 215 ASN A CA 1
ATOM 1527 C C . ASN A 1 215 ? -3.921 -2.988 -11.169 1.00 91.75 215 ASN A C 1
ATOM 1529 O O . ASN A 1 215 ? -2.809 -3.254 -10.719 1.00 91.75 215 ASN A O 1
ATOM 1533 N N . THR A 1 216 ? -4.964 -2.712 -10.389 1.00 94.00 216 THR A N 1
ATOM 1534 C CA . THR A 1 216 ? -4.932 -2.732 -8.923 1.00 94.00 216 THR A CA 1
ATOM 1535 C C . THR A 1 216 ? -6.119 -3.532 -8.418 1.00 94.00 216 THR A C 1
ATOM 1537 O O . THR A 1 216 ? -7.261 -3.116 -8.579 1.00 94.00 216 THR A O 1
ATOM 1540 N N . VAL A 1 217 ? -5.860 -4.659 -7.769 1.00 95.44 217 VAL A N 1
ATOM 1541 C CA . VAL A 1 217 ? -6.872 -5.481 -7.102 1.00 95.44 217 VAL A CA 1
ATOM 1542 C C . VAL A 1 217 ? -6.662 -5.375 -5.603 1.00 95.44 217 VAL A C 1
ATOM 1544 O O . VAL A 1 217 ? -5.552 -5.587 -5.110 1.00 95.44 217 VAL A O 1
ATOM 1547 N N . VAL A 1 218 ? -7.725 -5.057 -4.871 1.00 95.69 218 VAL A N 1
ATOM 1548 C CA . VAL A 1 218 ? -7.692 -4.946 -3.412 1.00 95.69 218 VAL A CA 1
ATOM 1549 C C . VAL A 1 218 ? -8.777 -5.796 -2.770 1.00 95.69 218 VAL A C 1
ATOM 1551 O O . VAL A 1 218 ? -9.803 -6.111 -3.361 1.00 95.69 218 VAL A O 1
ATOM 1554 N N . GLY A 1 219 ? -8.558 -6.166 -1.519 1.00 95.50 219 GLY A N 1
ATOM 1555 C CA . GLY A 1 219 ? -9.532 -6.886 -0.719 1.00 95.50 219 GLY A CA 1
ATOM 1556 C C . GLY A 1 219 ? -9.204 -6.801 0.759 1.00 95.50 219 GLY A C 1
ATOM 1557 O O . GLY A 1 219 ? -8.172 -6.255 1.159 1.00 95.50 219 GLY A O 1
ATOM 1558 N N . VAL A 1 220 ? -10.093 -7.357 1.574 1.00 97.25 220 VAL A N 1
ATOM 1559 C CA . VAL A 1 220 ? -9.901 -7.506 3.015 1.00 97.25 220 VAL A CA 1
ATOM 1560 C C . VAL A 1 220 ? -9.998 -8.982 3.353 1.00 97.25 220 VAL A C 1
ATOM 1562 O O . VAL A 1 220 ? -10.990 -9.626 3.038 1.00 97.25 220 VAL A O 1
ATOM 1565 N N . ASP A 1 221 ? -8.963 -9.513 3.993 1.00 95.38 221 ASP A N 1
ATOM 1566 C CA . ASP A 1 221 ? -8.907 -10.913 4.418 1.00 95.38 221 ASP A CA 1
ATOM 1567 C C . ASP A 1 221 ? -9.443 -11.088 5.844 1.00 95.38 221 ASP A C 1
ATOM 1569 O O . ASP A 1 221 ? -10.050 -12.105 6.172 1.00 95.38 221 ASP A O 1
ATOM 1573 N N . LYS A 1 222 ? -9.232 -10.098 6.724 1.00 97.12 222 LYS A N 1
ATOM 1574 C CA . LYS A 1 222 ? -9.786 -10.128 8.084 1.00 97.12 222 LYS A CA 1
ATOM 1575 C C . LYS A 1 222 ? -9.931 -8.734 8.689 1.00 97.12 222 LYS A C 1
ATOM 1577 O O . LYS A 1 222 ? -9.027 -7.914 8.553 1.00 97.12 222 LYS A O 1
ATOM 1582 N N . ILE A 1 223 ? -11.008 -8.513 9.443 1.00 98.06 223 ILE A N 1
ATOM 1583 C CA . ILE A 1 223 ? -11.178 -7.361 10.340 1.00 98.06 223 ILE A CA 1
ATOM 1584 C C . ILE A 1 223 ? -11.357 -7.872 11.766 1.00 98.06 223 ILE A C 1
ATOM 1586 O O . ILE A 1 223 ? -12.214 -8.723 12.009 1.00 98.06 223 ILE A O 1
ATOM 1590 N N . PHE A 1 224 ? -10.546 -7.397 12.708 1.00 97.69 224 PHE A N 1
ATOM 1591 C CA . PHE A 1 224 ? -10.578 -7.892 14.085 1.00 97.69 224 PHE A CA 1
ATOM 1592 C C . PHE A 1 224 ? -10.078 -6.858 15.094 1.00 97.69 224 PHE A C 1
ATOM 1594 O O . PHE A 1 224 ? -9.238 -6.016 14.784 1.00 97.69 224 PHE A O 1
ATOM 1601 N N . GLY A 1 225 ? -10.594 -6.942 16.318 1.00 96.56 225 GLY A N 1
ATOM 1602 C CA . GLY A 1 225 ? -10.080 -6.187 17.454 1.00 96.56 225 GLY A CA 1
ATOM 1603 C C . GLY A 1 225 ? -8.842 -6.863 18.046 1.00 96.56 225 GLY A C 1
ATOM 1604 O O . GLY A 1 225 ? -8.781 -8.089 18.145 1.00 96.56 225 GLY A O 1
ATOM 1605 N N . THR A 1 226 ? -7.867 -6.068 18.464 1.00 95.06 226 THR A N 1
ATOM 1606 C CA . THR A 1 226 ? -6.674 -6.501 19.197 1.00 95.06 226 THR A CA 1
ATOM 1607 C C . THR A 1 226 ? -6.213 -5.399 20.156 1.00 95.06 226 THR A C 1
ATOM 1609 O O . THR A 1 226 ? -6.896 -4.392 20.335 1.00 95.06 226 THR A O 1
ATOM 1612 N N . LEU A 1 227 ? -5.053 -5.580 20.782 1.00 90.88 227 LEU A N 1
ATOM 1613 C CA . LEU A 1 227 ? -4.345 -4.537 21.516 1.00 90.88 227 LEU A CA 1
ATOM 1614 C C . LEU A 1 227 ? -3.204 -3.967 20.671 1.00 90.88 227 LEU A C 1
ATOM 1616 O O . LEU A 1 227 ? -2.591 -4.671 19.869 1.00 90.88 227 LEU A O 1
ATOM 1620 N N . SER A 1 228 ? -2.905 -2.691 20.893 1.00 84.19 228 SER A N 1
ATOM 1621 C CA . SER A 1 228 ? -1.703 -2.031 20.391 1.00 84.19 228 SER A CA 1
ATOM 1622 C C . SER A 1 228 ? -0.429 -2.666 20.963 1.00 84.19 228 SER A C 1
ATOM 1624 O O . SER A 1 228 ? -0.469 -3.520 21.852 1.00 84.19 228 SER A O 1
ATOM 1626 N N . VAL A 1 229 ? 0.728 -2.194 20.496 1.00 74.81 229 VAL A N 1
ATOM 1627 C CA . VAL A 1 229 ? 2.058 -2.596 20.990 1.00 74.81 229 VAL A CA 1
ATOM 1628 C C . VAL A 1 229 ? 2.182 -2.379 22.506 1.00 74.81 229 VAL A C 1
ATOM 1630 O O . VAL A 1 229 ? 2.847 -3.145 23.195 1.00 74.81 229 VAL A O 1
ATOM 1633 N N . ASP A 1 230 ? 1.476 -1.391 23.064 1.00 80.69 230 ASP A N 1
ATOM 1634 C CA . ASP A 1 230 ? 1.434 -1.139 24.511 1.00 80.69 230 ASP A CA 1
ATOM 1635 C C . ASP A 1 230 ? 0.676 -2.205 25.331 1.00 80.69 230 ASP A C 1
ATOM 1637 O O . ASP A 1 230 ? 0.698 -2.154 26.563 1.00 80.69 230 ASP A O 1
ATOM 1641 N N . GLN A 1 231 ? 0.015 -3.166 24.674 1.00 84.31 231 GLN A N 1
ATOM 1642 C CA . GLN A 1 231 ? -0.820 -4.206 25.284 1.00 84.31 231 GLN A CA 1
ATOM 1643 C C . GLN A 1 231 ? -1.957 -3.659 26.165 1.00 84.31 231 GLN A C 1
ATOM 1645 O O . GLN A 1 231 ? -2.426 -4.335 27.085 1.00 84.31 231 GLN A O 1
ATOM 1650 N N . GLN A 1 232 ? -2.404 -2.428 25.919 1.00 87.00 232 GLN A N 1
ATOM 1651 C CA . GLN A 1 232 ? -3.430 -1.754 26.719 1.00 87.00 232 GLN A CA 1
ATOM 1652 C C . GLN A 1 232 ? -4.482 -1.065 25.861 1.00 87.00 232 GLN A C 1
ATOM 1654 O O . GLN A 1 232 ? -5.660 -1.094 26.215 1.00 87.00 232 GLN A O 1
ATOM 1659 N N . THR A 1 233 ? -4.074 -0.465 24.748 1.00 88.50 233 THR A N 1
ATOM 1660 C CA . THR A 1 233 ? -4.953 0.324 23.891 1.00 88.50 233 THR A CA 1
ATOM 1661 C C . THR A 1 233 ? -5.652 -0.585 22.878 1.00 88.50 233 THR A C 1
ATOM 1663 O O . THR A 1 233 ? -4.962 -1.215 22.074 1.00 88.50 233 THR A O 1
ATOM 1666 N N . PRO A 1 234 ? -6.996 -0.682 22.886 1.00 93.19 234 PRO A N 1
ATOM 1667 C CA . PRO A 1 234 ? -7.733 -1.438 21.879 1.00 93.19 234 PRO A CA 1
ATOM 1668 C C . PRO A 1 234 ? -7.521 -0.869 20.478 1.00 93.19 234 PRO A C 1
ATOM 1670 O O . PRO A 1 234 ? -7.522 0.347 20.284 1.00 93.19 234 PRO A O 1
ATOM 1673 N N . LEU A 1 235 ? -7.382 -1.761 19.505 1.00 94.62 235 LEU A N 1
ATOM 1674 C CA . LEU A 1 235 ? -7.060 -1.426 18.128 1.00 94.62 235 LEU A CA 1
ATOM 1675 C C . LEU A 1 235 ? -7.892 -2.291 17.182 1.00 94.62 235 LEU A C 1
ATOM 1677 O O . LEU A 1 235 ? -7.945 -3.511 17.331 1.00 94.62 235 LEU A O 1
ATOM 1681 N N . LEU A 1 236 ? -8.557 -1.662 16.221 1.00 97.31 236 LEU A N 1
ATOM 1682 C CA . LEU A 1 236 ? -9.307 -2.335 15.169 1.00 97.31 236 LEU A CA 1
ATOM 1683 C C . LEU A 1 236 ? -8.394 -2.488 13.958 1.00 97.31 236 LEU A C 1
ATOM 1685 O O . LEU A 1 236 ? -8.056 -1.498 13.311 1.00 97.31 236 LEU A O 1
ATOM 1689 N N . LEU A 1 237 ? -7.968 -3.717 13.678 1.00 96.38 237 LEU A N 1
ATOM 1690 C CA . LEU A 1 237 ? -7.097 -4.035 12.553 1.00 96.38 237 LEU A CA 1
ATOM 1691 C C . LEU A 1 237 ? -7.908 -4.474 11.340 1.00 96.38 237 LEU A C 1
ATOM 1693 O O . LEU A 1 237 ? -8.738 -5.380 11.424 1.00 96.38 237 LEU A O 1
ATOM 1697 N N . VAL A 1 238 ? -7.586 -3.877 10.198 1.00 97.12 238 VAL A N 1
ATOM 1698 C CA . VAL A 1 238 ? -8.020 -4.298 8.869 1.00 97.12 238 VAL A CA 1
ATOM 1699 C C . VAL A 1 238 ? -6.816 -4.888 8.151 1.00 97.12 238 VAL A C 1
ATOM 1701 O O . VAL A 1 238 ? -5.872 -4.174 7.811 1.00 97.12 238 VAL A O 1
ATOM 1704 N N . ARG A 1 239 ? -6.849 -6.200 7.916 1.00 96.19 239 ARG A N 1
ATOM 1705 C CA . ARG A 1 239 ? -5.849 -6.900 7.112 1.00 96.19 239 ARG A CA 1
ATOM 1706 C C . ARG A 1 239 ? -6.301 -6.934 5.661 1.00 96.19 239 ARG A C 1
ATOM 1708 O O . ARG A 1 239 ? -7.264 -7.627 5.325 1.00 96.19 239 ARG A O 1
ATOM 1715 N N . THR A 1 240 ? -5.600 -6.196 4.815 1.00 95.56 240 THR A N 1
ATOM 1716 C CA . THR A 1 240 ? -5.872 -6.115 3.384 1.00 95.56 240 THR A CA 1
ATOM 1717 C C . THR A 1 240 ? -5.116 -7.187 2.610 1.00 95.56 240 THR A C 1
ATOM 1719 O O . THR A 1 240 ? -4.119 -7.737 3.076 1.00 95.56 240 THR A O 1
ATOM 1722 N N . THR A 1 241 ? -5.594 -7.461 1.405 1.00 94.94 241 THR A N 1
ATOM 1723 C CA . THR A 1 241 ? -4.876 -8.195 0.365 1.00 94.94 241 THR A CA 1
ATOM 1724 C C . THR A 1 241 ? -4.796 -7.317 -0.865 1.00 94.94 241 THR A C 1
ATOM 1726 O O . THR A 1 241 ? -5.795 -6.699 -1.233 1.00 94.94 241 THR A O 1
ATOM 1729 N N . VAL A 1 242 ? -3.637 -7.265 -1.504 1.00 94.56 242 VAL A N 1
ATOM 1730 C CA . VAL A 1 242 ? -3.406 -6.451 -2.693 1.00 94.56 242 VAL A CA 1
ATOM 1731 C C . VAL A 1 242 ? -2.674 -7.250 -3.758 1.00 9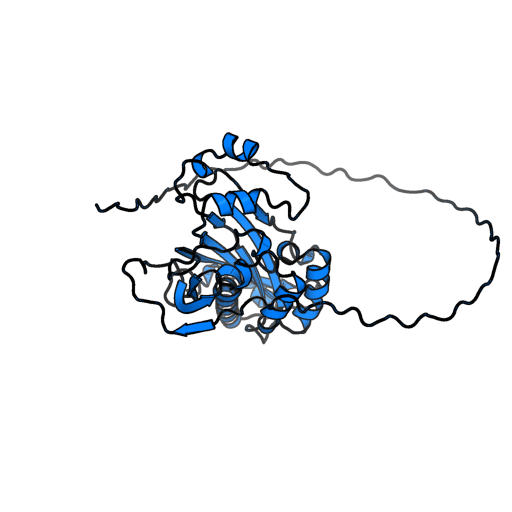4.56 242 VAL A C 1
ATOM 1733 O O . VAL A 1 242 ? -1.807 -8.077 -3.464 1.00 94.56 242 VAL A O 1
ATOM 1736 N N . THR A 1 243 ? -3.026 -6.995 -5.009 1.00 95.19 243 THR A N 1
ATOM 1737 C CA . THR A 1 243 ? -2.239 -7.380 -6.179 1.00 95.19 243 THR A CA 1
ATOM 1738 C C . THR A 1 243 ? -2.210 -6.192 -7.121 1.00 95.19 243 THR A C 1
ATOM 1740 O O . THR A 1 243 ? -3.266 -5.676 -7.482 1.00 95.19 243 THR A O 1
ATOM 1743 N N . VAL A 1 244 ? -1.017 -5.719 -7.460 1.00 94.00 244 VAL A N 1
ATOM 1744 C CA . VAL A 1 244 ? -0.830 -4.512 -8.262 1.00 94.00 244 VAL A CA 1
ATOM 1745 C C . VAL A 1 244 ? 0.178 -4.780 -9.353 1.00 94.00 244 VAL A C 1
ATOM 1747 O O . VAL A 1 244 ? 1.298 -5.200 -9.065 1.00 94.00 244 VAL A O 1
ATOM 1750 N N . ASP A 1 245 ? -0.219 -4.479 -10.580 1.00 92.94 245 ASP A N 1
ATOM 1751 C CA . ASP A 1 245 ? 0.623 -4.618 -11.754 1.00 92.94 245 ASP A CA 1
ATOM 1752 C C . ASP A 1 245 ? 1.134 -3.229 -12.146 1.00 92.94 245 ASP A C 1
ATOM 1754 O O . ASP A 1 245 ? 0.347 -2.325 -12.444 1.00 92.94 245 ASP A O 1
ATOM 1758 N N . TYR A 1 246 ? 2.451 -3.045 -12.149 1.00 91.31 246 TYR A N 1
ATOM 1759 C CA . TYR A 1 246 ? 3.104 -1.818 -12.591 1.00 91.31 246 TYR A CA 1
ATOM 1760 C C . TYR A 1 246 ? 3.776 -2.030 -13.941 1.00 91.31 246 TYR A C 1
ATOM 1762 O O . TYR A 1 246 ? 4.469 -3.023 -14.164 1.00 91.31 246 TYR A O 1
ATOM 1770 N N . ALA A 1 247 ? 3.628 -1.049 -14.828 1.00 88.00 247 ALA A N 1
ATOM 1771 C CA . ALA A 1 247 ? 4.446 -0.976 -16.027 1.00 88.00 247 ALA A CA 1
ATOM 1772 C C . ALA A 1 247 ? 5.786 -0.304 -15.691 1.00 88.00 247 ALA A C 1
ATOM 1774 O O . ALA A 1 247 ? 5.814 0.816 -15.172 1.00 88.00 247 ALA A O 1
ATOM 1775 N N . ALA A 1 248 ? 6.888 -0.961 -16.037 1.00 87.25 248 ALA A N 1
ATOM 1776 C CA . ALA A 1 248 ? 8.246 -0.441 -15.931 1.00 87.25 248 ALA A CA 1
ATOM 1777 C C . ALA A 1 248 ? 9.085 -1.002 -17.084 1.00 87.25 248 ALA A C 1
ATOM 1779 O O . ALA A 1 248 ? 8.780 -2.077 -17.593 1.00 87.25 248 ALA A O 1
ATOM 1780 N N . THR A 1 249 ? 10.120 -0.272 -17.497 1.00 88.56 249 THR A N 1
ATOM 1781 C CA . THR A 1 249 ? 11.055 -0.760 -18.518 1.00 88.56 249 THR A CA 1
ATOM 1782 C C . THR A 1 249 ? 11.995 -1.798 -17.927 1.00 88.56 249 THR A C 1
ATOM 1784 O O . THR A 1 249 ? 12.342 -1.727 -16.743 1.00 88.56 249 THR A O 1
ATOM 1787 N N . ASP A 1 250 ? 12.491 -2.703 -18.763 1.00 90.06 250 ASP A N 1
ATOM 1788 C CA . ASP A 1 250 ? 13.432 -3.738 -18.332 1.00 90.06 250 ASP A CA 1
ATOM 1789 C C . ASP A 1 250 ? 14.679 -3.134 -17.691 1.00 90.06 250 ASP A C 1
ATOM 1791 O O . ASP A 1 250 ? 15.146 -3.582 -16.646 1.00 90.06 250 ASP A O 1
ATOM 1795 N N . ALA A 1 251 ? 15.193 -2.053 -18.284 1.00 88.12 251 ALA A N 1
ATOM 1796 C CA . ALA A 1 251 ? 16.351 -1.339 -17.761 1.00 88.12 251 ALA A CA 1
ATOM 1797 C C . ALA A 1 251 ? 16.106 -0.802 -16.340 1.00 88.12 251 ALA A C 1
ATOM 1799 O O . ALA A 1 251 ? 17.000 -0.877 -15.498 1.00 88.12 251 ALA A O 1
ATOM 1800 N N . ALA A 1 252 ? 14.902 -0.295 -16.060 1.00 88.00 252 ALA A N 1
ATOM 1801 C CA . ALA A 1 252 ? 14.546 0.215 -14.740 1.00 88.00 252 ALA A CA 1
ATOM 1802 C C . ALA A 1 252 ? 14.323 -0.925 -13.729 1.00 88.00 252 ALA A C 1
ATOM 1804 O O . ALA A 1 252 ? 14.703 -0.793 -12.566 1.00 88.00 252 ALA A O 1
ATOM 1805 N N . ILE A 1 253 ? 13.768 -2.062 -14.167 1.00 88.94 253 ILE A N 1
ATOM 1806 C CA . ILE A 1 253 ? 13.632 -3.276 -13.346 1.00 88.94 253 ILE A CA 1
ATOM 1807 C C . ILE A 1 253 ? 15.011 -3.833 -12.976 1.00 88.94 253 ILE A C 1
ATOM 1809 O O . ILE A 1 253 ? 15.259 -4.140 -11.812 1.00 88.94 253 ILE A O 1
ATOM 1813 N N . VAL A 1 254 ? 15.930 -3.922 -13.943 1.00 89.12 254 VAL A N 1
ATOM 1814 C CA . VAL A 1 254 ? 17.318 -4.348 -13.717 1.00 89.12 254 VAL A CA 1
ATOM 1815 C C . VAL A 1 254 ? 18.021 -3.402 -12.746 1.00 89.12 254 VAL A C 1
ATOM 1817 O O . VAL A 1 254 ? 18.689 -3.868 -11.826 1.00 89.12 254 VAL A O 1
ATOM 1820 N N . GLU A 1 255 ? 17.852 -2.087 -12.903 1.00 86.69 255 GLU A N 1
ATOM 1821 C CA . GLU A 1 255 ? 18.420 -1.114 -11.967 1.00 86.69 255 GLU A CA 1
ATOM 1822 C C . GLU A 1 255 ? 17.873 -1.312 -10.548 1.00 86.69 255 GLU A C 1
ATOM 1824 O O . GLU A 1 255 ? 18.663 -1.388 -9.608 1.00 86.69 255 GLU A O 1
ATOM 1829 N N . ALA A 1 256 ? 16.552 -1.452 -10.391 1.00 86.00 256 ALA A N 1
ATOM 1830 C CA . ALA A 1 256 ? 15.920 -1.702 -9.097 1.00 86.00 256 ALA A CA 1
ATOM 1831 C C . ALA A 1 256 ? 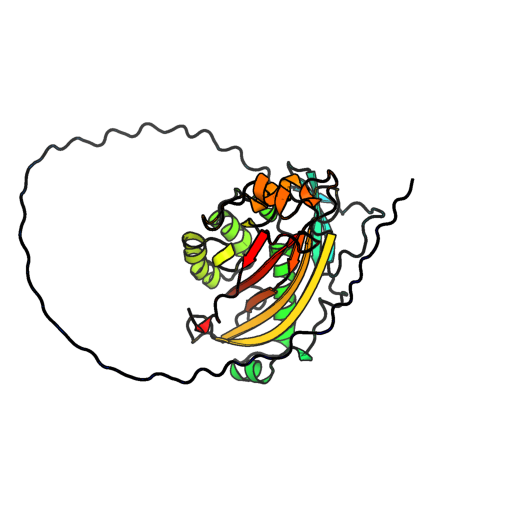16.412 -3.013 -8.459 1.00 86.00 256 ALA A C 1
ATOM 1833 O O . ALA A 1 256 ? 16.724 -3.032 -7.274 1.00 86.00 256 ALA A O 1
ATOM 1834 N N . ALA A 1 257 ? 16.568 -4.083 -9.245 1.00 86.00 257 ALA A N 1
ATOM 1835 C CA . ALA A 1 257 ? 17.087 -5.367 -8.770 1.00 86.00 257 ALA A CA 1
ATOM 1836 C C . ALA A 1 257 ? 18.557 -5.301 -8.318 1.00 86.00 257 ALA A C 1
ATOM 1838 O O . ALA A 1 257 ? 18.967 -6.026 -7.413 1.00 86.00 257 ALA A O 1
ATOM 1839 N N . ILE A 1 258 ? 19.373 -4.466 -8.970 1.00 85.88 258 ILE A N 1
ATOM 1840 C CA . ILE A 1 258 ? 20.796 -4.286 -8.640 1.00 85.88 258 ILE A CA 1
ATOM 1841 C C . ILE A 1 258 ? 20.979 -3.306 -7.476 1.00 85.88 258 ILE A C 1
ATOM 1843 O O . ILE A 1 258 ? 22.009 -3.353 -6.796 1.00 85.88 258 ILE A O 1
ATOM 1847 N N . ARG A 1 259 ? 20.015 -2.405 -7.250 1.00 80.31 259 ARG A N 1
ATOM 1848 C CA . ARG A 1 259 ? 20.061 -1.388 -6.201 1.00 80.31 259 ARG A CA 1
ATOM 1849 C C . ARG A 1 259 ? 20.156 -2.069 -4.835 1.00 80.31 259 ARG A C 1
ATOM 1851 O O . ARG A 1 259 ? 19.179 -2.531 -4.260 1.00 80.31 259 ARG A O 1
ATOM 1858 N N . ASP A 1 260 ? 21.381 -2.142 -4.326 1.00 63.31 260 ASP A N 1
ATOM 1859 C CA . ASP A 1 260 ? 21.723 -2.792 -3.065 1.00 63.31 260 ASP A CA 1
ATOM 1860 C C . ASP A 1 260 ? 21.325 -1.912 -1.873 1.00 63.31 260 ASP A C 1
ATOM 1862 O O . ASP A 1 260 ? 22.165 -1.408 -1.129 1.00 63.31 260 ASP A O 1
ATOM 1866 N N . GLU A 1 261 ? 20.025 -1.691 -1.687 1.00 58.34 261 GLU A N 1
ATOM 1867 C CA . GLU A 1 261 ? 19.520 -0.832 -0.609 1.00 58.34 261 GLU A CA 1
ATOM 1868 C C . GLU A 1 261 ? 19.775 -1.426 0.788 1.00 58.34 261 GLU A C 1
ATOM 1870 O O . GLU A 1 261 ? 19.601 -0.740 1.794 1.00 58.34 261 GLU A O 1
ATOM 1875 N N . ARG A 1 262 ? 20.226 -2.691 0.879 1.00 54.53 262 ARG A N 1
ATOM 1876 C CA . ARG A 1 262 ? 20.417 -3.408 2.154 1.00 54.53 262 ARG A CA 1
ATOM 1877 C C . ARG A 1 262 ? 21.712 -4.198 2.320 1.00 54.53 262 ARG A C 1
ATOM 1879 O O . ARG A 1 262 ? 21.898 -4.805 3.373 1.00 54.53 262 ARG A O 1
ATOM 1886 N N . GLY A 1 263 ? 22.611 -4.242 1.345 1.00 50.50 263 GLY A N 1
ATOM 1887 C CA . GLY A 1 263 ? 23.848 -5.024 1.457 1.00 50.50 263 GLY A CA 1
ATOM 1888 C C . GLY A 1 263 ? 23.647 -6.543 1.451 1.00 50.50 263 GLY A C 1
ATOM 1889 O O . GLY A 1 263 ? 24.543 -7.266 1.891 1.00 50.50 263 GLY A O 1
ATOM 1890 N N . THR A 1 264 ? 22.471 -7.047 1.054 1.00 45.88 264 THR A N 1
ATOM 1891 C CA . THR A 1 264 ? 22.078 -8.459 1.272 1.00 45.88 264 THR A CA 1
ATOM 1892 C C . THR A 1 264 ? 22.285 -9.346 0.048 1.00 45.88 264 THR A C 1
ATOM 1894 O O . THR A 1 264 ? 22.544 -10.539 0.207 1.00 45.88 264 THR A O 1
ATOM 1897 N N . THR A 1 265 ? 22.289 -8.769 -1.155 1.00 55.22 265 THR A N 1
ATOM 1898 C CA . THR A 1 265 ? 22.595 -9.478 -2.402 1.00 55.22 265 THR A CA 1
ATOM 1899 C C . THR A 1 265 ? 23.070 -8.481 -3.447 1.00 55.22 265 THR A C 1
ATOM 1901 O O . THR A 1 265 ? 22.273 -7.731 -3.997 1.00 55.22 265 THR A O 1
ATOM 1904 N N . SER A 1 266 ? 24.363 -8.493 -3.771 1.00 62.34 266 SER A N 1
ATOM 1905 C CA . SER A 1 266 ? 24.855 -7.795 -4.956 1.00 62.34 266 SER A CA 1
ATOM 1906 C C . SER A 1 266 ? 24.513 -8.618 -6.200 1.00 62.34 266 SER A C 1
ATOM 1908 O O . SER A 1 266 ? 25.305 -9.436 -6.674 1.00 62.34 266 SER A O 1
ATOM 1910 N N . LEU A 1 267 ? 23.297 -8.441 -6.719 1.00 79.00 267 LEU A N 1
ATOM 1911 C CA . LEU A 1 267 ? 22.959 -8.932 -8.050 1.00 79.00 267 LEU A CA 1
ATOM 1912 C C . LEU A 1 267 ? 23.775 -8.140 -9.077 1.00 79.00 267 LEU A C 1
ATOM 1914 O O . LEU A 1 267 ? 23.881 -6.918 -9.007 1.00 79.00 267 LEU A O 1
ATOM 1918 N N . SER A 1 268 ? 24.403 -8.847 -10.015 1.00 86.62 268 SER A N 1
ATOM 1919 C CA . SER A 1 268 ? 25.070 -8.229 -11.160 1.00 86.62 268 SER A CA 1
ATOM 1920 C C . SER A 1 268 ? 24.210 -8.369 -12.407 1.00 86.62 268 SER A C 1
ATOM 1922 O O . SER A 1 268 ? 23.465 -9.340 -12.543 1.00 86.62 268 SER A O 1
ATOM 1924 N N . GLU A 1 269 ? 24.376 -7.450 -13.358 1.00 89.00 269 GLU A N 1
ATOM 1925 C CA . GLU A 1 269 ? 23.713 -7.543 -14.662 1.00 89.00 269 GLU A CA 1
ATOM 1926 C C . GLU A 1 269 ? 24.014 -8.883 -15.359 1.00 89.00 269 GLU A C 1
ATOM 1928 O O . GLU A 1 269 ? 23.108 -9.521 -15.883 1.00 89.00 269 GLU A O 1
ATOM 1933 N N . ASP A 1 270 ? 25.259 -9.372 -15.290 1.00 89.00 270 ASP A N 1
ATOM 1934 C CA . ASP A 1 270 ? 25.636 -10.684 -15.839 1.00 89.00 270 ASP A CA 1
ATOM 1935 C C . ASP A 1 270 ? 24.867 -11.843 -15.184 1.00 89.00 270 ASP A C 1
ATOM 1937 O O . ASP A 1 270 ? 24.505 -12.809 -15.858 1.00 89.00 270 ASP A O 1
ATOM 1941 N N . SER A 1 271 ? 24.604 -11.752 -13.875 1.00 87.94 271 SER A N 1
ATOM 1942 C CA . SER A 1 271 ? 23.825 -12.764 -13.154 1.00 87.94 271 SER A CA 1
ATOM 1943 C C . SER A 1 271 ? 22.358 -12.717 -13.572 1.00 87.94 271 SER A C 1
ATOM 1945 O O . SER A 1 271 ? 21.780 -13.764 -13.854 1.00 87.94 271 SER A O 1
ATOM 1947 N N . LEU A 1 272 ? 21.791 -11.513 -13.695 1.00 89.75 272 LEU A N 1
ATOM 1948 C CA . LEU A 1 272 ? 20.422 -11.304 -14.168 1.00 89.75 272 LEU A CA 1
ATOM 1949 C C . LEU A 1 272 ? 20.245 -11.778 -15.612 1.00 89.75 272 LEU A C 1
ATOM 1951 O O . LEU A 1 272 ? 19.274 -12.457 -15.920 1.00 89.75 272 LEU A O 1
ATOM 1955 N N . ARG A 1 273 ? 21.217 -11.524 -16.491 1.00 90.75 273 ARG A N 1
ATOM 1956 C CA . ARG A 1 273 ? 21.196 -11.998 -17.883 1.00 90.75 273 ARG A CA 1
ATOM 1957 C C . ARG A 1 273 ? 21.185 -13.524 -17.978 1.00 90.75 273 ARG A C 1
ATOM 1959 O O . ARG A 1 273 ? 20.658 -14.076 -18.943 1.00 90.75 273 ARG A O 1
ATOM 1966 N N . ALA A 1 274 ? 21.768 -14.208 -16.994 1.00 88.25 274 ALA A N 1
ATOM 1967 C CA . ALA A 1 274 ? 21.760 -15.662 -16.913 1.00 88.25 274 ALA A CA 1
ATOM 1968 C C . ALA A 1 274 ? 20.469 -16.225 -16.289 1.00 88.25 274 ALA A C 1
ATOM 1970 O O . ALA A 1 274 ? 19.993 -17.263 -16.749 1.00 88.25 274 ALA A O 1
ATOM 1971 N N . SER A 1 275 ? 19.919 -15.583 -15.250 1.00 85.94 275 SER A N 1
ATOM 1972 C CA . SER A 1 275 ? 18.739 -16.075 -14.517 1.00 85.94 275 SER A CA 1
ATOM 1973 C C . SER A 1 275 ? 17.404 -15.636 -15.115 1.00 85.94 275 SER A C 1
ATOM 1975 O O . SER A 1 275 ? 16.428 -16.375 -15.028 1.00 85.94 275 SER A O 1
ATOM 1977 N N . THR A 1 276 ? 17.373 -14.454 -15.724 1.00 89.19 276 THR A N 1
ATOM 1978 C CA . THR A 1 276 ? 16.165 -13.753 -16.174 1.00 89.19 276 THR A CA 1
ATOM 1979 C C . THR A 1 276 ? 16.427 -13.130 -17.552 1.00 89.19 276 THR A C 1
ATOM 1981 O O . THR A 1 276 ? 16.487 -11.911 -17.695 1.00 89.19 276 THR A O 1
ATOM 1984 N N . PRO A 1 277 ? 16.660 -13.953 -18.595 1.00 89.44 277 PRO A N 1
ATOM 1985 C CA . PRO A 1 277 ? 17.097 -13.470 -19.906 1.00 89.44 277 PRO A CA 1
ATOM 1986 C C . PRO A 1 277 ? 16.054 -12.618 -20.639 1.00 89.44 277 PRO A C 1
ATOM 1988 O O . PRO A 1 277 ? 16.418 -11.947 -21.602 1.00 89.44 277 PRO A O 1
ATOM 1991 N N . THR A 1 278 ? 14.787 -12.666 -20.223 1.00 90.44 278 THR A N 1
ATOM 1992 C CA . THR A 1 278 ? 13.705 -11.915 -20.862 1.00 90.44 278 THR A CA 1
ATOM 1993 C C . THR A 1 278 ? 13.836 -10.410 -20.629 1.00 90.44 278 THR A C 1
ATOM 1995 O O . THR A 1 278 ? 13.735 -9.676 -21.596 1.00 90.44 278 THR A O 1
ATOM 1998 N N . LEU A 1 279 ? 14.336 -9.972 -19.461 1.00 89.19 279 LEU A N 1
ATOM 1999 C CA . LEU A 1 279 ? 14.727 -8.571 -19.179 1.00 89.19 279 LEU A CA 1
ATOM 2000 C C . LEU A 1 279 ? 15.834 -8.005 -20.103 1.00 89.19 279 LEU A C 1
ATOM 2002 O O . LEU A 1 279 ? 16.328 -6.893 -19.920 1.00 89.19 279 LEU A O 1
ATOM 2006 N N . PHE A 1 280 ? 16.348 -8.808 -21.035 1.00 91.69 280 PHE A N 1
ATOM 2007 C CA . PHE A 1 280 ? 17.419 -8.441 -21.956 1.00 91.69 280 PHE A CA 1
ATOM 2008 C C . PHE A 1 280 ? 17.086 -8.778 -23.411 1.00 91.69 280 PHE A C 1
ATOM 2010 O O . PHE A 1 280 ? 17.985 -8.759 -24.262 1.00 91.69 280 PHE A O 1
ATOM 2017 N N . ASP A 1 281 ? 15.834 -9.119 -23.710 1.00 88.56 281 ASP A N 1
ATOM 2018 C CA . ASP A 1 281 ? 15.403 -9.509 -25.051 1.00 88.56 281 ASP A CA 1
ATOM 2019 C C . ASP A 1 281 ? 15.040 -8.309 -25.950 1.00 88.56 281 ASP A C 1
ATOM 2021 O O . ASP A 1 281 ? 14.950 -8.449 -27.176 1.00 88.56 281 ASP A O 1
ATOM 2025 N N . GLY A 1 282 ? 14.950 -7.116 -25.352 1.00 84.69 282 GLY A N 1
ATOM 2026 C CA . GLY A 1 282 ? 14.667 -5.854 -26.027 1.00 84.69 282 GLY A CA 1
ATOM 2027 C C . GLY A 1 282 ? 13.178 -5.519 -26.141 1.00 84.69 282 GLY A C 1
ATOM 2028 O O . GLY A 1 282 ? 12.847 -4.610 -26.911 1.00 84.69 282 GLY A O 1
ATOM 2029 N N . SER A 1 283 ? 12.298 -6.228 -25.428 1.00 85.50 283 SER A N 1
ATOM 2030 C CA . SER A 1 283 ? 10.894 -5.861 -25.222 1.00 85.50 283 SER A CA 1
ATOM 2031 C C . SER A 1 283 ? 10.616 -5.491 -23.768 1.00 85.50 283 SER A C 1
ATOM 2033 O O . SER A 1 283 ? 10.889 -6.276 -22.887 1.00 85.50 283 SER A O 1
ATOM 2035 N N . ASP A 1 284 ? 10.005 -4.328 -23.529 1.00 82.31 284 ASP A N 1
ATOM 2036 C CA . ASP A 1 284 ? 9.628 -3.865 -22.181 1.00 82.31 284 ASP A CA 1
ATOM 2037 C C . ASP A 1 284 ? 8.276 -4.466 -21.717 1.00 82.31 284 ASP A C 1
ATOM 2039 O O . ASP A 1 284 ? 7.381 -3.739 -21.276 1.00 82.31 284 ASP A O 1
ATOM 2043 N N . ASP A 1 285 ? 8.079 -5.777 -21.898 1.00 76.94 285 ASP A N 1
ATOM 2044 C CA . ASP A 1 285 ? 6.780 -6.439 -21.689 1.00 76.94 285 ASP A CA 1
ATOM 2045 C C . ASP A 1 285 ? 6.642 -7.087 -20.287 1.00 76.94 285 ASP A C 1
ATOM 2047 O O . ASP A 1 285 ? 5.538 -7.479 -19.900 1.00 76.94 285 ASP A O 1
ATOM 2051 N N . GLU A 1 286 ? 7.725 -7.178 -19.507 1.00 83.50 286 GLU A N 1
ATOM 2052 C CA . GLU A 1 286 ? 7.787 -7.909 -18.233 1.00 83.50 286 GLU A CA 1
ATOM 2053 C C . GLU A 1 286 ? 6.933 -7.291 -17.125 1.00 83.50 286 GLU A C 1
ATOM 2055 O O . GLU A 1 286 ? 6.234 -8.009 -16.401 1.00 83.50 286 GLU A O 1
ATOM 2060 N N . GLY A 1 287 ? 7.013 -5.966 -16.969 1.00 88.56 287 GLY A N 1
ATOM 2061 C CA . GLY A 1 287 ? 6.385 -5.238 -15.869 1.00 88.56 287 GLY A CA 1
ATOM 2062 C C . GLY A 1 287 ? 6.749 -5.779 -14.477 1.00 88.56 287 GLY A C 1
ATOM 2063 O O . GLY A 1 287 ? 7.700 -6.540 -14.285 1.00 88.56 287 GLY A O 1
ATOM 2064 N N . LEU A 1 288 ? 5.977 -5.365 -13.475 1.00 91.56 288 LEU A N 1
ATOM 2065 C CA . LEU A 1 288 ? 6.132 -5.802 -12.091 1.00 91.56 288 LEU A CA 1
ATOM 2066 C C . LEU A 1 288 ? 4.792 -6.147 -11.466 1.00 91.56 288 LEU A C 1
ATOM 2068 O O . LEU A 1 288 ? 3.802 -5.466 -11.706 1.00 91.56 288 LEU A O 1
ATOM 2072 N N . VAL A 1 289 ? 4.802 -7.148 -10.595 1.00 93.69 289 VAL A N 1
ATOM 2073 C CA . VAL A 1 289 ? 3.656 -7.563 -9.792 1.00 93.69 289 VAL A CA 1
ATOM 2074 C C . VAL A 1 289 ? 4.024 -7.429 -8.323 1.00 93.69 289 VAL A C 1
ATOM 2076 O O . VAL A 1 289 ? 4.940 -8.091 -7.828 1.00 93.69 289 VAL A O 1
ATOM 2079 N N . LEU A 1 290 ? 3.291 -6.573 -7.617 1.00 93.12 290 LEU A N 1
ATOM 2080 C CA . LEU A 1 290 ? 3.300 -6.491 -6.164 1.00 93.12 290 LEU A CA 1
ATOM 2081 C C . LEU A 1 290 ? 2.130 -7.305 -5.622 1.00 93.12 290 LEU A C 1
ATOM 2083 O O . LEU A 1 290 ? 0.978 -6.989 -5.904 1.00 93.12 290 LEU A O 1
ATOM 2087 N N . ALA A 1 291 ? 2.409 -8.320 -4.811 1.00 93.56 291 ALA A N 1
ATOM 2088 C CA . ALA A 1 291 ? 1.394 -9.167 -4.190 1.00 93.56 291 ALA A CA 1
ATOM 2089 C C . ALA A 1 291 ? 1.609 -9.244 -2.678 1.00 93.56 291 ALA A C 1
ATOM 2091 O O . ALA A 1 291 ? 2.729 -9.451 -2.219 1.00 93.56 291 ALA A O 1
ATOM 2092 N N . GLY A 1 292 ? 0.550 -9.086 -1.887 1.00 91.81 292 GLY A N 1
ATOM 2093 C CA . GLY A 1 292 ? 0.668 -9.104 -0.431 1.00 91.81 292 GLY A CA 1
ATOM 2094 C C . GLY A 1 292 ? -0.495 -8.430 0.270 1.00 91.81 292 GLY A C 1
ATOM 2095 O O . GLY A 1 292 ? -1.644 -8.616 -0.117 1.00 91.81 292 GLY A O 1
ATOM 2096 N N . GLY A 1 293 ? -0.200 -7.649 1.304 1.00 91.69 293 GLY A N 1
ATOM 2097 C CA . GLY A 1 293 ? -1.203 -6.961 2.099 1.00 91.69 293 GLY A CA 1
ATOM 2098 C C . GLY A 1 293 ? -0.620 -6.003 3.130 1.00 91.69 293 GLY A C 1
ATOM 2099 O O . GLY A 1 293 ? 0.581 -5.993 3.410 1.00 91.69 293 GLY A O 1
ATOM 2100 N N . PHE A 1 294 ? -1.515 -5.215 3.715 1.00 91.62 294 PHE A N 1
ATOM 2101 C CA . PHE A 1 294 ? -1.229 -4.285 4.799 1.00 91.62 294 PHE A CA 1
ATOM 2102 C C . PHE A 1 294 ? -2.125 -4.609 5.989 1.00 91.62 294 PHE A C 1
ATOM 2104 O O . PHE A 1 294 ? -3.291 -4.961 5.822 1.00 91.62 294 PHE A O 1
ATOM 2111 N N . ASN A 1 295 ? -1.604 -4.451 7.198 1.00 92.75 295 ASN A N 1
ATOM 2112 C CA . ASN A 1 295 ? -2.423 -4.365 8.397 1.00 92.75 295 ASN A CA 1
ATOM 2113 C C . ASN A 1 295 ? -2.559 -2.887 8.736 1.00 92.75 295 ASN A C 1
ATOM 2115 O O . ASN A 1 295 ? -1.572 -2.262 9.111 1.00 92.75 295 ASN A O 1
ATOM 2119 N N . VAL A 1 296 ? -3.762 -2.336 8.603 1.00 94.50 296 VAL A N 1
ATOM 2120 C CA . VAL A 1 296 ? -4.048 -0.938 8.940 1.00 94.50 296 VAL A CA 1
ATOM 2121 C C . VAL A 1 296 ? -4.916 -0.912 10.184 1.00 94.50 296 VAL A C 1
ATOM 2123 O O . VAL A 1 296 ? -5.957 -1.565 10.240 1.00 94.50 296 VAL A O 1
ATOM 2126 N N . GLY A 1 297 ? -4.457 -0.199 11.201 1.00 94.88 297 GLY A N 1
ATOM 2127 C CA . GLY A 1 297 ? -5.047 -0.204 12.523 1.00 94.88 297 GLY A CA 1
ATOM 2128 C C . GLY A 1 297 ? -5.600 1.146 12.943 1.00 94.88 297 GLY A C 1
ATOM 2129 O O . GLY A 1 297 ? -4.960 2.170 12.718 1.00 94.88 297 GLY A O 1
ATOM 2130 N N . PHE A 1 298 ? -6.757 1.125 13.601 1.00 96.06 298 PHE A N 1
ATOM 2131 C CA . PHE A 1 298 ? -7.493 2.312 14.036 1.00 96.06 298 PHE A CA 1
ATOM 2132 C C . PHE A 1 298 ? -7.877 2.219 15.516 1.00 96.06 298 PHE A C 1
ATOM 2134 O O . PHE A 1 298 ? -8.131 1.127 16.032 1.00 96.06 298 PHE A O 1
ATOM 2141 N N . ALA A 1 299 ? -7.950 3.361 16.197 1.00 92.38 299 ALA A N 1
ATOM 2142 C CA . ALA A 1 299 ? -8.504 3.446 17.547 1.00 92.38 299 ALA A CA 1
ATOM 2143 C C . ALA A 1 299 ? -10.034 3.572 17.506 1.00 92.38 299 ALA A C 1
ATOM 2145 O O . ALA A 1 299 ? -10.631 3.966 16.505 1.00 92.38 299 ALA A O 1
ATOM 2146 N N . SER A 1 300 ? -10.686 3.272 18.630 1.00 84.19 300 SER A N 1
ATOM 2147 C CA . SER A 1 300 ? -12.119 3.550 18.774 1.00 84.19 300 SER A CA 1
ATOM 2148 C C . SER A 1 300 ? -12.388 5.057 18.690 1.00 84.19 300 SER A C 1
ATOM 2150 O O . SER A 1 300 ? -11.664 5.867 19.273 1.00 84.19 300 SER A O 1
ATOM 2152 N N . GLY A 1 301 ? -13.446 5.433 17.968 1.00 80.25 301 GLY A N 1
ATOM 2153 C CA . GLY A 1 301 ? -13.905 6.818 17.830 1.00 80.25 301 GLY A CA 1
ATOM 2154 C C . GLY A 1 301 ? -13.256 7.638 16.707 1.00 80.25 301 GLY A C 1
ATOM 2155 O O . GLY A 1 301 ? -13.905 8.567 16.226 1.00 80.25 301 GLY A O 1
ATOM 2156 N N . ASP A 1 302 ? -12.050 7.292 16.246 1.00 85.75 302 ASP A N 1
ATOM 2157 C CA . ASP A 1 302 ? -11.432 7.888 15.053 1.00 85.75 302 ASP A CA 1
ATOM 2158 C C . ASP A 1 302 ? -10.935 6.800 14.096 1.00 85.75 302 ASP A C 1
ATOM 2160 O O . ASP A 1 302 ? -9.849 6.246 14.235 1.00 85.75 302 ASP A O 1
ATOM 2164 N N . LEU A 1 303 ? -11.769 6.507 13.100 1.00 90.38 303 LEU A N 1
ATOM 2165 C CA . LEU A 1 303 ? -11.488 5.529 12.049 1.00 90.38 303 LEU A CA 1
ATOM 2166 C C . LEU A 1 303 ? -10.952 6.185 10.777 1.00 90.38 303 LEU A C 1
ATOM 2168 O O . LEU A 1 303 ? -10.918 5.557 9.724 1.00 90.38 303 LEU A O 1
ATOM 2172 N N . THR A 1 304 ? -10.606 7.470 10.848 1.00 87.94 304 THR A N 1
ATOM 2173 C CA . THR A 1 304 ? -10.094 8.233 9.705 1.00 87.94 304 THR A CA 1
ATOM 2174 C C . THR A 1 304 ? -8.584 8.401 9.747 1.00 87.94 304 THR A C 1
ATOM 2176 O O . THR A 1 304 ? -7.981 8.669 8.710 1.00 87.94 304 THR A O 1
ATOM 2179 N N . ALA A 1 305 ? -7.980 8.192 10.916 1.00 92.56 305 ALA A N 1
ATOM 2180 C CA . ALA A 1 305 ? -6.552 8.310 11.140 1.00 92.56 305 ALA A CA 1
ATOM 2181 C C . ALA A 1 305 ? -5.953 6.983 11.627 1.00 92.56 305 ALA A C 1
ATOM 2183 O O . ALA A 1 305 ? -6.499 6.297 12.490 1.00 92.56 305 ALA A O 1
ATOM 2184 N N . ILE A 1 306 ? -4.811 6.628 11.050 1.00 93.62 306 ILE A N 1
ATOM 2185 C CA . ILE A 1 306 ? -4.112 5.372 11.294 1.00 93.62 306 ILE A CA 1
ATOM 2186 C C . ILE A 1 306 ? -3.349 5.455 12.615 1.00 93.62 306 ILE A C 1
ATOM 2188 O O . ILE A 1 306 ? -2.553 6.370 12.835 1.00 93.62 306 ILE A O 1
ATOM 2192 N N . GLU A 1 307 ? -3.568 4.460 13.469 1.00 92.12 307 GLU A N 1
ATOM 2193 C CA . GLU A 1 307 ? -2.856 4.259 14.734 1.00 92.12 307 GLU A CA 1
ATOM 2194 C C . GLU A 1 307 ? -1.720 3.236 14.617 1.00 92.12 307 GLU A C 1
ATOM 2196 O O . GLU A 1 307 ? -0.744 3.268 15.365 1.00 92.12 307 GLU A O 1
ATOM 2201 N N . TYR A 1 308 ? -1.844 2.308 13.670 1.00 90.12 308 TYR A N 1
ATOM 2202 C CA . TYR A 1 308 ? -0.865 1.257 13.436 1.00 90.12 308 TYR A CA 1
ATOM 2203 C C . TYR A 1 308 ? -0.824 0.889 11.960 1.00 90.12 308 TYR A C 1
ATOM 2205 O O . TYR A 1 308 ? -1.865 0.799 11.310 1.00 90.12 308 TYR A O 1
ATOM 2213 N N . ILE A 1 309 ? 0.373 0.615 11.448 1.00 89.38 309 ILE A N 1
ATOM 2214 C CA . ILE A 1 309 ? 0.533 0.031 10.126 1.00 89.38 309 ILE A CA 1
ATOM 2215 C C . ILE A 1 309 ? 1.644 -1.014 10.118 1.00 89.38 309 ILE A C 1
ATOM 2217 O O . ILE A 1 309 ? 2.677 -0.850 10.766 1.00 89.38 309 ILE A O 1
ATOM 2221 N N . SER A 1 310 ? 1.420 -2.093 9.379 1.00 87.31 310 SER A N 1
ATOM 2222 C CA . SER A 1 310 ? 2.477 -2.987 8.917 1.00 87.31 310 SER A CA 1
ATOM 2223 C C . SER A 1 310 ? 2.141 -3.540 7.539 1.00 87.31 310 SER A C 1
ATOM 2225 O O . SER A 1 310 ? 1.003 -3.438 7.077 1.00 87.31 310 SER A O 1
ATOM 2227 N N . ALA A 1 311 ? 3.125 -4.141 6.879 1.00 87.44 311 ALA A N 1
ATOM 2228 C CA . ALA A 1 311 ? 2.965 -4.676 5.539 1.00 87.44 311 ALA A CA 1
ATOM 2229 C C . ALA A 1 311 ? 3.681 -6.021 5.406 1.00 87.44 311 ALA A C 1
ATOM 2231 O O . ALA A 1 311 ? 4.680 -6.271 6.076 1.00 87.44 311 ALA A O 1
ATOM 2232 N N . ALA A 1 312 ? 3.161 -6.877 4.533 1.00 87.25 312 ALA A N 1
ATOM 2233 C CA . ALA A 1 312 ? 3.830 -8.089 4.088 1.00 87.25 312 ALA A CA 1
ATOM 2234 C C . ALA A 1 312 ? 3.521 -8.279 2.606 1.00 87.25 312 ALA A C 1
ATOM 2236 O O . ALA A 1 312 ? 2.354 -8.372 2.225 1.00 87.25 312 ALA A O 1
ATOM 2237 N N . TRP A 1 313 ? 4.545 -8.296 1.764 1.00 89.19 313 TRP A N 1
ATOM 2238 C CA . TRP A 1 313 ? 4.374 -8.341 0.316 1.00 89.19 313 TRP A CA 1
ATOM 2239 C C . TRP A 1 313 ? 5.630 -8.833 -0.388 1.00 89.19 313 TRP A C 1
ATOM 2241 O O . TRP A 1 313 ? 6.725 -8.822 0.164 1.00 89.19 313 TRP A O 1
ATOM 2251 N N . THR A 1 314 ? 5.455 -9.237 -1.636 1.00 89.81 314 THR A N 1
ATOM 2252 C CA . THR A 1 314 ? 6.507 -9.596 -2.582 1.00 89.81 314 THR A CA 1
ATOM 2253 C C . THR A 1 314 ? 6.375 -8.721 -3.818 1.00 89.81 314 THR A C 1
ATOM 2255 O O . THR A 1 314 ? 5.260 -8.500 -4.289 1.00 89.81 314 THR A O 1
ATOM 2258 N N . LEU A 1 315 ? 7.501 -8.265 -4.352 1.00 90.44 315 LEU A N 1
ATOM 2259 C CA . LEU A 1 315 ? 7.603 -7.588 -5.636 1.00 90.44 315 LEU A CA 1
ATOM 2260 C C . LEU A 1 315 ? 8.420 -8.470 -6.580 1.00 90.44 315 LEU A C 1
ATOM 2262 O O . LEU A 1 315 ? 9.560 -8.820 -6.271 1.00 90.44 315 LEU A O 1
ATOM 2266 N N . ALA A 1 316 ? 7.845 -8.832 -7.720 1.00 91.50 316 ALA A N 1
ATOM 2267 C CA . ALA A 1 316 ? 8.487 -9.689 -8.711 1.00 91.50 316 ALA A CA 1
ATOM 2268 C C . ALA A 1 316 ? 8.195 -9.216 -10.139 1.00 91.50 316 ALA A C 1
ATOM 2270 O O . ALA A 1 316 ? 7.290 -8.412 -10.353 1.00 91.50 316 ALA A O 1
ATOM 2271 N N . THR A 1 317 ? 8.944 -9.724 -11.115 1.00 92.00 317 THR A N 1
ATOM 2272 C CA . THR A 1 317 ? 8.606 -9.586 -12.541 1.00 92.00 317 THR A CA 1
ATOM 2273 C C . THR A 1 317 ? 7.265 -10.256 -12.851 1.00 92.00 317 THR A C 1
ATOM 2275 O O . THR A 1 317 ? 6.856 -11.182 -12.145 1.00 92.00 317 THR A O 1
ATOM 2278 N N . GLY A 1 318 ? 6.568 -9.816 -13.905 1.00 88.06 318 GLY A N 1
ATOM 2279 C CA . GLY A 1 318 ? 5.247 -10.353 -14.265 1.00 88.06 318 GLY A CA 1
ATOM 2280 C C . GLY A 1 318 ? 5.221 -11.853 -14.572 1.00 88.06 318 GLY A C 1
ATOM 2281 O O . GLY A 1 318 ? 4.206 -12.517 -14.364 1.00 88.06 318 GLY A O 1
ATOM 2282 N N . ASP A 1 319 ? 6.348 -12.417 -15.002 1.00 86.75 319 ASP A N 1
ATOM 2283 C CA . ASP A 1 319 ? 6.531 -13.855 -15.210 1.00 86.75 319 ASP A CA 1
ATOM 2284 C C . ASP A 1 319 ? 6.921 -14.627 -13.930 1.00 86.75 319 ASP A C 1
ATOM 2286 O O . ASP A 1 319 ? 6.991 -15.859 -13.941 1.00 86.75 319 ASP A O 1
ATOM 2290 N N . GLY A 1 320 ? 7.174 -13.916 -12.826 1.00 87.44 320 GLY A N 1
ATOM 2291 C CA . GLY A 1 320 ? 7.620 -14.454 -11.543 1.00 87.44 320 GLY A CA 1
ATOM 2292 C C . GLY A 1 320 ? 9.052 -14.999 -11.537 1.00 87.44 320 GLY A C 1
ATOM 2293 O O . GLY A 1 320 ? 9.442 -15.643 -10.562 1.00 87.44 320 GLY A O 1
ATOM 2294 N N . ALA A 1 321 ? 9.837 -14.786 -12.599 1.00 86.94 321 ALA A N 1
ATOM 2295 C CA . ALA A 1 321 ? 11.189 -15.332 -12.711 1.00 86.94 321 ALA A CA 1
ATOM 2296 C C . ALA A 1 321 ? 12.202 -14.621 -11.803 1.00 86.94 321 ALA A C 1
ATOM 2298 O O . ALA A 1 321 ? 13.190 -15.233 -11.391 1.00 86.94 321 ALA A O 1
ATOM 2299 N N . LEU A 1 322 ? 11.963 -13.349 -11.480 1.00 88.06 322 LEU A N 1
ATOM 2300 C CA . LEU A 1 322 ? 12.808 -12.555 -10.598 1.00 88.06 322 LEU A CA 1
ATOM 2301 C C . LEU A 1 322 ? 11.973 -11.930 -9.482 1.00 88.06 322 LEU A C 1
ATOM 2303 O O . LEU A 1 322 ? 11.115 -11.089 -9.734 1.00 88.06 322 LEU A O 1
ATOM 2307 N N . GLN A 1 323 ? 12.271 -12.301 -8.238 1.00 89.44 323 GLN A N 1
ATOM 2308 C CA . GLN A 1 323 ? 11.817 -11.551 -7.072 1.00 89.44 323 GLN A CA 1
ATOM 2309 C C . GLN A 1 323 ? 12.766 -10.368 -6.866 1.00 89.44 323 GLN A C 1
ATOM 2311 O O . GLN A 1 323 ? 13.946 -10.565 -6.581 1.00 89.44 323 GLN A O 1
ATOM 2316 N N . ILE A 1 324 ? 12.238 -9.156 -7.022 1.00 84.88 324 ILE A N 1
ATOM 2317 C CA . ILE A 1 324 ? 12.962 -7.903 -6.792 1.00 84.88 324 ILE A CA 1
ATOM 2318 C C . ILE A 1 324 ? 13.118 -7.684 -5.297 1.00 84.88 324 ILE A C 1
ATOM 2320 O O . ILE A 1 324 ? 14.206 -7.383 -4.815 1.00 84.88 324 ILE A O 1
ATOM 2324 N N . ASP A 1 325 ? 12.026 -7.862 -4.556 1.00 83.88 325 ASP A N 1
ATOM 2325 C CA . ASP A 1 325 ? 12.032 -7.630 -3.126 1.00 83.88 325 ASP A CA 1
ATOM 2326 C C . ASP A 1 325 ? 10.886 -8.348 -2.412 1.00 83.88 325 ASP A C 1
ATOM 2328 O O . ASP A 1 325 ? 9.918 -8.798 -3.027 1.00 83.88 325 ASP A O 1
ATOM 2332 N N . ALA A 1 326 ? 10.992 -8.455 -1.093 1.00 83.69 326 ALA A N 1
ATOM 2333 C CA . ALA A 1 326 ? 9.897 -8.888 -0.245 1.00 83.69 326 ALA A CA 1
ATOM 2334 C C . ALA A 1 326 ? 9.992 -8.287 1.156 1.00 83.69 326 ALA A C 1
ATOM 2336 O O . ALA A 1 326 ? 11.057 -8.266 1.773 1.00 83.69 326 ALA A O 1
ATOM 2337 N N . ILE A 1 327 ? 8.857 -7.868 1.703 1.00 79.12 327 ILE A N 1
ATOM 2338 C CA . ILE A 1 327 ? 8.687 -7.742 3.146 1.00 79.12 327 ILE A CA 1
ATOM 2339 C C . ILE A 1 327 ? 8.009 -9.011 3.630 1.00 79.12 327 ILE A C 1
ATOM 2341 O O . ILE A 1 327 ? 6.826 -9.245 3.374 1.00 79.12 327 ILE A O 1
ATOM 2345 N N . GLU A 1 328 ? 8.764 -9.826 4.351 1.00 68.69 328 GLU A N 1
ATOM 2346 C CA . GLU A 1 328 ? 8.185 -10.911 5.125 1.00 68.69 328 GLU A CA 1
ATOM 2347 C C . GLU A 1 328 ? 7.556 -10.340 6.401 1.00 68.69 328 GLU A C 1
ATOM 2349 O O . GLU A 1 328 ? 8.064 -9.358 6.949 1.00 68.69 328 GLU A O 1
ATOM 2354 N N . PRO A 1 329 ? 6.445 -10.917 6.886 1.00 55.81 329 PRO A N 1
ATOM 2355 C CA . PRO A 1 329 ? 5.793 -10.418 8.082 1.00 55.81 329 PRO A CA 1
ATOM 2356 C C . PRO A 1 329 ? 6.767 -10.459 9.261 1.00 55.81 329 PRO A C 1
ATOM 2358 O O . PRO A 1 329 ? 7.188 -11.535 9.694 1.00 55.81 329 PRO A O 1
ATOM 2361 N N . GLU A 1 330 ? 7.057 -9.298 9.847 1.00 51.22 330 GLU A N 1
ATOM 2362 C CA . GLU A 1 330 ? 7.409 -9.298 11.256 1.00 51.22 330 GLU A CA 1
ATOM 2363 C C . GLU A 1 330 ? 6.167 -9.747 12.026 1.00 51.22 330 GLU A C 1
ATOM 2365 O O . GLU A 1 330 ? 5.085 -9.167 11.924 1.00 51.22 330 GLU A O 1
ATOM 2370 N N . LEU A 1 331 ? 6.340 -10.870 12.716 1.00 41.31 331 LEU A N 1
ATOM 2371 C CA . LEU A 1 331 ? 5.463 -11.423 13.737 1.00 41.31 331 LEU A CA 1
ATOM 2372 C C . LEU A 1 331 ? 4.637 -10.337 14.448 1.00 41.31 331 LEU A C 1
ATOM 2374 O O . LEU A 1 331 ? 5.212 -9.359 14.906 1.00 41.31 331 LEU A O 1
ATOM 2378 N N . ASP A 1 332 ? 3.317 -10.567 14.510 1.00 46.41 332 ASP A N 1
ATOM 2379 C CA . ASP A 1 332 ? 2.279 -9.947 15.356 1.00 46.41 332 ASP A CA 1
ATOM 2380 C C . ASP A 1 332 ? 2.711 -8.689 16.150 1.00 46.41 332 ASP A C 1
ATOM 2382 O O . ASP A 1 332 ? 3.635 -8.785 16.952 1.00 46.41 332 ASP A O 1
ATOM 2386 N N . PRO A 1 333 ? 2.024 -7.533 16.049 1.00 42.66 333 PRO A N 1
ATOM 2387 C CA . PRO A 1 333 ? 2.356 -6.342 16.842 1.00 42.66 333 PRO A CA 1
ATOM 2388 C C . PRO A 1 333 ? 2.502 -6.579 18.356 1.00 42.66 333 PRO A C 1
ATOM 2390 O O . PRO A 1 333 ? 3.186 -5.802 19.018 1.00 42.66 333 PRO A O 1
ATOM 2393 N N . SER A 1 334 ? 1.914 -7.648 18.907 1.00 39.09 334 SER A N 1
ATOM 2394 C CA . SER A 1 334 ? 2.116 -8.080 20.299 1.00 39.09 334 SER A CA 1
ATOM 2395 C C . SER A 1 334 ? 3.471 -8.732 20.618 1.00 39.09 334 SER A C 1
ATOM 2397 O O . SER A 1 334 ? 3.756 -9.030 21.779 1.00 39.09 334 SER A O 1
ATOM 2399 N N . LEU A 1 335 ? 4.307 -8.970 19.610 1.00 35.84 335 LEU A N 1
ATOM 2400 C CA . LEU A 1 335 ? 5.624 -9.600 19.711 1.00 35.84 335 LEU A CA 1
ATOM 2401 C C . LEU A 1 335 ? 6.787 -8.596 19.593 1.00 35.84 335 LEU A C 1
ATOM 2403 O O . LEU A 1 335 ? 7.943 -9.029 19.625 1.00 35.84 335 LEU A O 1
ATOM 2407 N N . ARG A 1 336 ? 6.495 -7.288 19.507 1.00 45.78 336 ARG A N 1
ATOM 2408 C CA . ARG A 1 336 ? 7.470 -6.190 19.631 1.00 45.78 336 ARG A CA 1
ATOM 2409 C C . ARG A 1 336 ? 7.557 -5.659 21.065 1.00 45.78 336 ARG A C 1
ATOM 2411 O O . ARG A 1 336 ? 6.507 -5.571 21.737 1.00 45.78 336 ARG A O 1
#

pLDDT: mean 74.53, std 23.36, range [23.97, 98.19]

Secondary structure (DSSP, 8-state):
--------------------------------------------------PPPPPP----PPPPPPPPPEEEESPPP-TT---BBTEEEEEEEE-SS-EEEEEEE-TTSTTTS--GGGB-HHHHHHHT--HHHHHHHHHHHHHHIIIIIIT-GGGG-TTS-HHHHHHHHGGGB-HHHHHHHHHHHHHHHHHHTTS--GGGS-SSPP-EEEESEEEEEEEEEEEEEEE-TTSSSEEEEEEEEEEEEE---HHHHHHHHH--SSSS----HHHHHHH-GGGGSS-----EEEEEEEEEEEBTTB-SSBSEEEEEEEEEETTSS-EEEEEPPP--GGG-